Protein 4OXP (pdb70)

Solvent-accessible surface area: 11028 Å² total; per-residue (Å²): 222,116,36,75,11,6,0,16,18,0,48,1,36,103,32,53,63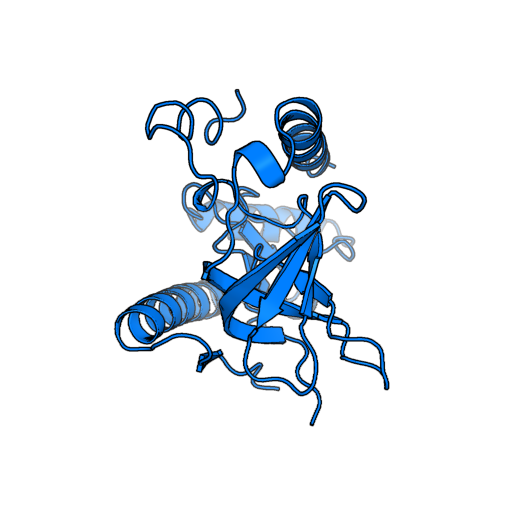,102,101,50,0,0,37,0,55,2,55,26,142,105,70,0,62,0,26,1,54,47,1,24,10,83,51,5,101,24,88,104,72,52,43,110,65,33,80,77,103,160,129,96,131,59,64,37,37,52,27,66,153,63,21,68,96,136,29,72,0,85,113,3,6,51,131,161,29,92,2,17,0,10,2,66,85,71,46,71,67,121,136,15,0,33,1,10,0,40,2,44,0,55,13,60,47,4,28,0,38,6,22,29,73,83,44,25,21,49,24,105,82,39,114,59,83,79,44,27,75,94,8,51,63,26,7,76,90,31,130,24,48,151,22,16,0,9,36,9,76,73,59,2,26,96,90,84,84,63,23,15,31,59,19,9,90,118,0,46,136,29,29,87,78,2,115,104,64,23,149,155,29,148,23,62,25,93,11,29,85,53,147,168

Secondary structure (DSSP, 8-state):
---TT-EEEEEEEEEETTTTEEEEESSSSS-EEEEGGGS-GGGS-S-HHHHSTTTS---TTHHHHHHHHHHHHH--HHHH--TT-EEEEEEEE--BTTBPPEEESS--EE-SSEEEETT-----EE-S---SHHHHHHHHHHHHHT---TT-EEEE-GGGTT--TTHHHHHHHHHHHHHHHHHHHHHT--SSEEEE----

B-factor: mean 55.29, std 25.42, range [23.54, 130.02]

Structure (mmCIF, N/CA/C/O backbone):
data_4OXP
#
_entry.id   4OXP
#
_cell.length_a   62.530
_cell.length_b   62.530
_cell.length_c   155.550
_cell.angle_alpha   90.00
_cell.angle_beta   90.00
_cell.angle_gamma   90.00
#
_symmetry.space_group_name_H-M   'P 43 21 2'
#
loop_
_entity.id
_entity.type
_entity.pdbx_description
1 polymer 'Ribonuclease E'
2 water water
#
loop_
_atom_site.group_PDB
_atom_site.id
_atom_site.type_symbol
_atom_site.label_atom_id
_atom_site.label_alt_id
_atom_site.label_comp_id
_atom_site.label_asym_id
_atom_site.label_entity_id
_atom_site.label_seq_id
_atom_site.pdbx_PDB_ins_code
_atom_site.Cartn_x
_atom_site.Cartn_y
_atom_site.Cartn_z
_atom_site.occupancy
_atom_site.B_iso_or_equiv
_atom_site.auth_seq_id
_atom_site.auth_comp_id
_atom_site.auth_asym_id
_atom_site.auth_atom_id
_atom_site.pdbx_PDB_model_num
ATOM 1 N N . LYS A 1 56 ? -14.523 12.428 -1.250 1.00 83.48 36 LYS A N 1
ATOM 2 C CA . LYS A 1 56 ? -14.018 11.683 -2.434 1.00 81.10 36 LYS A CA 1
ATOM 3 C C . LYS A 1 56 ? -13.294 12.618 -3.406 1.00 77.20 36 LYS A C 1
ATOM 4 O O . LYS A 1 56 ? -13.911 13.411 -4.136 1.00 70.30 36 LYS A O 1
ATOM 10 N N . GLN A 1 57 ? -11.971 12.530 -3.388 1.00 75.52 37 GLN A N 1
ATOM 11 C CA . GLN A 1 57 ? -11.166 13.194 -4.384 1.00 68.45 37 GLN A CA 1
ATOM 12 C C . GLN A 1 57 ? -11.171 12.319 -5.634 1.00 60.18 37 GLN A C 1
ATOM 13 O O . GLN A 1 57 ? -11.141 11.074 -5.542 1.00 56.25 37 GLN A O 1
ATOM 19 N N . LEU A 1 58 ? -11.248 12.975 -6.794 1.00 48.29 38 LEU A N 1
ATOM 20 C CA . LEU A 1 58 ? -11.442 12.301 -8.086 1.00 43.34 38 LEU A CA 1
ATOM 21 C C . LEU A 1 58 ? -10.245 12.483 -8.993 1.00 39.71 38 LEU A C 1
ATOM 22 O O . LEU A 1 58 ? -10.207 11.899 -10.096 1.00 36.55 38 LEU A O 1
ATOM 27 N N . ARG A 1 59 ? -9.262 13.270 -8.551 1.00 37.76 39 ARG A N 1
ATOM 28 C CA . ARG A 1 59 ? -8.115 13.578 -9.414 1.00 39.02 39 ARG A CA 1
ATOM 29 C C . ARG A 1 59 ? -7.424 12.346 -9.908 1.00 37.93 39 ARG A C 1
ATOM 30 O O . ARG A 1 59 ? -7.166 11.448 -9.143 1.00 42.03 39 ARG A O 1
ATOM 34 N N . GLY A 1 60 ? -7.125 12.253 -11.197 1.00 38.20 40 GLY A N 1
ATOM 35 C CA . GLY A 1 60 ? -6.479 11.045 -11.662 1.00 36.52 40 GLY A CA 1
ATOM 36 C C . GLY A 1 60 ? -7.442 9.976 -12.215 1.00 37.66 40 GLY A C 1
ATOM 37 O O . GLY A 1 60 ? -7.021 9.188 -13.093 1.00 34.76 40 GLY A O 1
ATOM 38 N N . ASN A 1 61 ? -8.712 9.969 -11.770 1.00 34.94 41 ASN A N 1
ATOM 39 C CA . ASN A 1 61 ? -9.696 9.057 -12.334 1.00 33.77 41 ASN A CA 1
ATOM 40 C C . ASN A 1 61 ? -9.889 9.267 -13.838 1.00 32.55 41 ASN A C 1
ATOM 41 O O . ASN A 1 61 ? -9.708 10.398 -14.364 1.00 31.38 41 ASN A O 1
ATOM 46 N N . ILE A 1 62 ? -10.241 8.177 -14.526 1.00 30.35 42 ILE A N 1
ATOM 47 C CA . ILE A 1 62 ? -10.527 8.227 -15.965 1.00 29.38 42 ILE A CA 1
ATOM 48 C C . ILE A 1 62 ? -11.931 7.761 -16.251 1.00 29.94 42 ILE A C 1
ATOM 49 O O . ILE A 1 62 ? -12.341 6.695 -15.780 1.00 31.10 42 ILE A O 1
ATOM 54 N N . TYR A 1 63 ? -12.667 8.556 -17.031 1.00 29.50 43 TYR A N 1
ATOM 55 C CA . TYR A 1 63 ? -14.034 8.258 -17.364 1.00 30.37 43 TYR A CA 1
ATOM 56 C C . TYR A 1 63 ? -14.171 8.209 -18.834 1.00 30.61 43 TYR A C 1
ATOM 57 O O . TYR A 1 63 ? -13.521 8.975 -19.543 1.00 29.34 43 TYR A O 1
ATOM 66 N N . LEU A 1 64 ? -15.125 7.397 -19.263 1.00 26.49 44 LEU A N 1
ATOM 67 C CA . LEU A 1 64 ? -15.566 7.444 -20.622 1.00 28.79 44 LEU A CA 1
ATOM 68 C C . LEU A 1 64 ? -16.709 8.467 -20.547 1.00 28.47 44 LEU A C 1
ATOM 69 O O . LEU A 1 64 ? -17.690 8.242 -19.832 1.00 26.89 44 LEU A O 1
ATOM 74 N N . ALA A 1 65 ? -16.635 9.530 -21.354 1.00 26.92 45 ALA A N 1
ATOM 75 C CA . ALA A 1 65 ? -17.539 10.693 -21.092 1.00 26.81 45 ALA A CA 1
ATOM 76 C C . ALA A 1 65 ? -18.100 11.229 -22.446 1.00 27.52 45 ALA A C 1
ATOM 77 O O . ALA A 1 65 ? -17.660 10.792 -23.511 1.00 29.18 45 ALA A O 1
ATOM 79 N N . LYS A 1 66 ? -19.069 12.155 -22.410 1.00 27.18 46 LYS A N 1
ATOM 80 C CA . LYS A 1 66 ? -19.737 12.591 -23.631 1.00 28.80 46 LYS A CA 1
ATOM 81 C C . LYS A 1 66 ? -19.731 14.173 -23.686 1.00 27.76 46 LYS A C 1
ATOM 82 O O . LYS A 1 66 ? -19.944 14.802 -22.683 1.00 24.42 46 LYS A O 1
ATOM 86 N N . VAL A 1 67 ? -19.535 14.760 -24.856 1.00 29.48 47 VAL A N 1
ATOM 87 C CA . VAL A 1 67 ? -19.545 16.221 -24.997 1.00 27.48 47 VAL A CA 1
ATOM 88 C C . VAL A 1 67 ? -20.969 16.650 -24.877 1.00 31.02 47 VAL A C 1
ATOM 89 O O . VAL A 1 67 ? -21.807 16.254 -25.642 1.00 30.52 47 VAL A O 1
ATOM 93 N N . THR A 1 68 ? -21.216 17.535 -23.925 1.00 33.00 48 THR A N 1
ATOM 94 C CA . THR A 1 68 ? -22.530 18.088 -23.639 1.00 35.53 48 THR A CA 1
ATOM 95 C C . THR A 1 68 ? -22.758 19.402 -24.473 1.00 35.42 48 THR A C 1
ATOM 96 O O . THR A 1 68 ? -23.828 19.649 -25.053 1.00 32.95 48 THR A O 1
ATOM 100 N N . ARG A 1 69 ? -21.734 20.233 -24.615 1.00 31.35 49 ARG A N 1
ATOM 101 C CA . ARG A 1 69 ? -21.864 21.332 -25.528 1.00 30.52 49 ARG A CA 1
ATOM 102 C C . ARG A 1 69 ? -20.468 21.843 -25.903 1.00 29.30 49 ARG A C 1
ATOM 103 O O . ARG A 1 69 ? -19.533 21.688 -25.148 1.00 27.61 49 ARG A O 1
ATOM 111 N N . VAL A 1 70 ? -20.320 22.470 -27.067 1.00 29.57 50 VAL A N 1
ATOM 112 C CA . VAL A 1 70 ? -19.000 22.920 -27.491 1.00 30.56 50 VAL A CA 1
ATOM 113 C C . VAL A 1 70 ? -19.132 24.457 -27.393 1.00 32.29 50 VAL A C 1
ATOM 114 O O . VA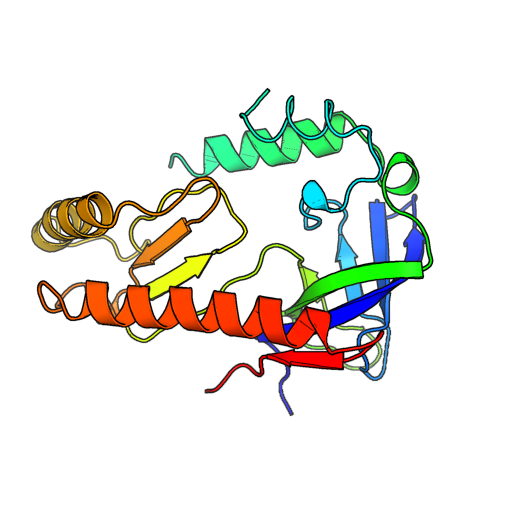L A 1 70 ? -20.132 24.998 -27.862 1.00 32.34 50 VAL A O 1
ATOM 118 N N . GLU A 1 71 ? -18.153 25.140 -26.794 1.00 31.90 51 GLU A N 1
ATOM 119 C CA . GLU A 1 71 ? -18.244 26.630 -26.601 1.00 34.95 51 GLU A CA 1
ATOM 120 C C . GLU A 1 71 ? -17.149 27.364 -27.407 1.00 32.37 51 GLU A C 1
ATOM 121 O O . GLU A 1 71 ? -16.007 27.432 -27.019 1.00 31.49 51 GLU A O 1
ATOM 127 N N . PRO A 1 72 ? -17.478 27.842 -28.584 1.00 33.79 52 PRO A N 1
ATOM 128 C CA . PRO A 1 72 ? -16.533 28.451 -29.488 1.00 34.81 52 PRO A CA 1
ATOM 129 C C . PRO A 1 72 ? -15.912 29.746 -28.920 1.00 34.62 52 PRO A C 1
ATOM 130 O O . PRO A 1 72 ? -14.755 30.032 -29.226 1.00 33.17 52 PRO A O 1
ATOM 134 N N . SER A 1 73 ? -16.596 30.420 -28.003 1.00 36.07 53 SER A N 1
ATOM 135 C CA . SER A 1 73 ? -15.964 31.617 -27.313 1.00 39.91 53 SER A CA 1
ATOM 136 C C . SER A 1 73 ? -14.809 31.232 -26.422 1.00 38.84 53 SER A C 1
ATOM 137 O O . SER A 1 73 ? -13.855 32.004 -26.285 1.00 40.30 53 SER A O 1
ATOM 140 N N . LEU A 1 74 ? -14.950 30.107 -25.725 1.00 34.54 54 LEU A N 1
ATOM 141 C CA . LEU A 1 74 ? -13.915 29.688 -24.835 1.00 34.93 54 LEU A CA 1
ATOM 142 C C . LEU A 1 74 ? -12.950 28.697 -25.504 1.00 33.15 54 LEU A C 1
ATOM 143 O O . LEU A 1 74 ? -12.023 28.318 -24.867 1.00 32.50 54 LEU A O 1
ATOM 148 N N . GLN A 1 75 ? -13.229 28.246 -26.724 1.00 31.91 55 GLN A N 1
ATOM 149 C CA . GLN A 1 75 ? -12.489 27.151 -27.376 1.00 33.26 55 GLN A CA 1
ATOM 150 C C . GLN A 1 75 ? -12.372 25.988 -26.381 1.00 30.91 55 GLN A C 1
ATOM 151 O O . GLN A 1 75 ? -11.277 25.498 -26.026 1.00 30.80 55 GLN A O 1
ATOM 157 N N . ALA A 1 76 ? -13.536 25.633 -25.844 1.00 30.12 56 ALA A N 1
ATOM 158 C CA . ALA A 1 76 ? -13.648 24.540 -24.858 1.00 28.00 56 ALA A CA 1
ATOM 159 C C . ALA A 1 76 ? -14.893 23.682 -25.048 1.00 27.39 56 ALA A C 1
ATOM 160 O O . ALA A 1 76 ? -15.870 24.110 -25.663 1.00 27.94 56 ALA A O 1
ATOM 162 N N . ALA A 1 77 ? -14.875 22.470 -24.488 1.00 27.86 57 ALA A N 1
ATOM 163 C CA . ALA A 1 77 ? -16.096 21.624 -24.509 1.00 26.30 57 ALA A CA 1
ATOM 164 C C . ALA A 1 77 ? -16.437 21.360 -23.041 1.00 26.14 57 ALA A C 1
ATOM 165 O O . ALA A 1 77 ? -15.535 21.270 -22.171 1.00 28.54 57 ALA A O 1
ATOM 167 N N . PHE A 1 78 ? -17.719 21.286 -22.731 1.00 24.97 58 PHE A N 1
ATOM 168 C CA . PHE A 1 78 ? -18.177 20.847 -21.397 1.00 25.38 58 PHE A CA 1
ATOM 169 C C . PHE A 1 78 ? -18.600 19.335 -21.498 1.00 25.86 58 PHE A C 1
ATOM 170 O O . PHE A 1 78 ? -19.063 18.895 -22.563 1.00 25.83 58 PHE A O 1
ATOM 178 N N . ILE A 1 79 ? -18.364 18.557 -20.450 1.00 25.73 59 ILE A N 1
ATOM 179 C CA . ILE A 1 79 ? -18.303 17.090 -20.542 1.00 25.15 59 ILE A CA 1
ATOM 180 C C . ILE A 1 79 ? -19.184 16.512 -19.432 1.00 27.73 59 ILE A C 1
ATOM 181 O O . ILE A 1 79 ? -19.025 16.864 -18.197 1.00 27.14 59 ILE A O 1
ATOM 186 N N . GLU A 1 80 ? -20.124 15.653 -19.846 1.00 29.89 60 GLU A N 1
ATOM 187 C CA . GLU A 1 80 ? -20.823 14.783 -18.888 1.00 29.80 60 GLU A CA 1
ATOM 188 C C . GLU A 1 80 ? -19.937 13.545 -18.609 1.00 29.56 60 GLU A C 1
ATOM 189 O O . GLU A 1 80 ? -19.703 12.715 -19.490 1.00 27.63 60 GLU A O 1
ATOM 195 N N . TYR A 1 81 ? -19.417 13.428 -17.388 1.00 30.22 61 TYR A N 1
ATOM 196 C CA . TYR A 1 81 ? -18.601 12.273 -17.039 1.00 30.53 61 TYR A CA 1
ATOM 197 C C . TYR A 1 81 ? -19.158 11.584 -15.817 1.00 31.33 61 TYR A C 1
ATOM 198 O O . TYR A 1 81 ? -18.501 10.726 -15.299 1.00 32.11 61 TYR A O 1
ATOM 207 N N . GLY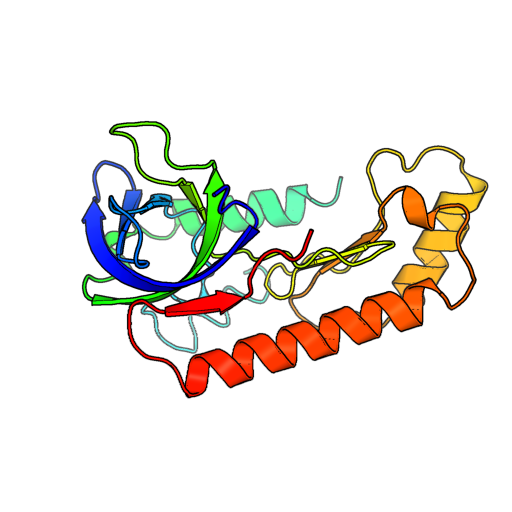 A 1 82 ? -20.343 11.948 -15.347 1.00 34.49 62 GLY A N 1
ATOM 208 C CA . GLY A 1 82 ? -20.890 11.271 -14.150 1.00 37.35 62 GLY A CA 1
ATOM 209 C C . GLY A 1 82 ? -20.722 12.088 -12.863 1.00 41.42 62 GLY A C 1
ATOM 210 O O . GLY A 1 82 ? -21.106 11.653 -11.819 1.00 41.51 62 GLY A O 1
ATOM 211 N N . GLY A 1 83 ? -20.166 13.296 -12.925 1.00 40.32 63 GLY A N 1
ATOM 212 C CA . GLY A 1 83 ? -20.001 14.066 -11.685 1.00 41.02 63 GLY A CA 1
ATOM 213 C C . GLY A 1 83 ? -21.163 14.993 -11.415 1.00 39.97 63 GLY A C 1
ATOM 214 O O . GLY A 1 83 ? -22.191 14.897 -12.075 1.00 42.99 63 GLY A O 1
ATOM 215 N N . ASN A 1 84 ? -21.064 15.858 -10.422 1.00 40.87 64 ASN A N 1
ATOM 216 C CA . ASN A 1 84 ? -22.225 16.710 -10.109 1.00 44.26 64 ASN A CA 1
ATOM 217 C C . ASN A 1 84 ? -22.426 17.793 -11.173 1.00 43.08 64 ASN A C 1
ATOM 218 O O . ASN A 1 84 ? -23.546 18.210 -11.397 1.00 42.24 64 ASN A O 1
ATOM 223 N N . ARG A 1 85 ? -21.330 18.262 -11.774 1.00 39.84 65 ARG A N 1
ATOM 224 C CA . ARG A 1 85 ? -21.412 19.302 -12.769 1.00 39.35 65 ARG A CA 1
ATOM 225 C C . ARG A 1 85 ? -20.603 18.848 -13.932 1.00 37.82 65 ARG A C 1
ATOM 226 O O . ARG A 1 85 ? -19.771 17.931 -13.810 1.00 36.01 65 ARG A O 1
ATOM 234 N N . HIS A 1 86 ? -20.812 19.475 -15.074 1.00 35.61 66 HIS A N 1
ATOM 235 C CA . HIS A 1 86 ? -20.036 19.133 -16.239 1.00 35.43 66 HIS A CA 1
ATOM 236 C C . HIS A 1 86 ? -18.565 19.485 -15.987 1.00 35.22 66 HIS A C 1
ATOM 237 O O . HIS A 1 86 ? -18.271 20.477 -15.300 1.00 33.40 66 HIS A O 1
ATOM 244 N N . GLY A 1 87 ? -17.662 18.667 -16.509 1.00 30.78 67 GLY A N 1
ATOM 245 C CA . GLY A 1 87 ? -16.268 18.982 -16.483 1.00 29.40 67 GLY A CA 1
ATOM 246 C C . GLY A 1 87 ? -15.897 19.929 -17.634 1.00 29.84 67 GLY A C 1
ATOM 247 O O . GLY A 1 87 ? -16.579 19.966 -18.630 1.00 26.84 67 GLY A O 1
ATOM 248 N N . PHE A 1 88 ? -14.765 20.623 -17.523 1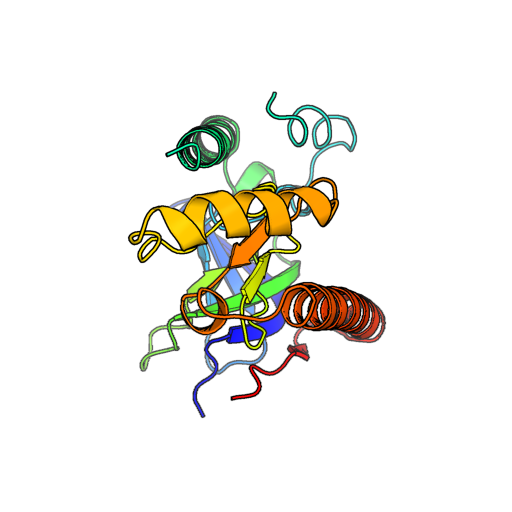.00 29.97 68 PHE A N 1
ATOM 249 C CA . PHE A 1 88 ? -14.342 21.633 -18.545 1.00 29.65 68 PHE A CA 1
ATOM 250 C C . PHE A 1 88 ? -13.183 21.017 -19.344 1.00 28.09 68 PHE A C 1
ATOM 251 O O . PHE A 1 88 ? -12.193 20.580 -18.767 1.00 26.65 68 PHE A O 1
ATOM 259 N N . LEU A 1 89 ? -13.264 21.074 -20.676 1.00 27.24 69 LEU A N 1
ATOM 260 C CA . LEU A 1 89 ? -12.186 20.487 -21.476 1.00 27.90 69 LEU A CA 1
ATOM 261 C C . LEU A 1 89 ? -11.748 21.501 -22.507 1.00 26.53 69 LEU A C 1
ATOM 262 O O . LEU A 1 89 ? -12.412 21.684 -23.504 1.00 26.15 69 LEU A O 1
ATOM 267 N N . ALA A 1 90 ? -10.604 22.137 -22.258 1.00 28.43 70 ALA A N 1
ATOM 268 C CA . ALA A 1 90 ? -10.051 23.156 -23.145 1.00 29.84 70 ALA A CA 1
ATOM 269 C C . ALA A 1 90 ? -9.653 22.418 -24.435 1.00 28.84 70 ALA A C 1
ATOM 270 O O . ALA A 1 90 ? -9.287 21.233 -24.393 1.00 25.96 70 ALA A O 1
ATOM 272 N N . PHE A 1 91 ? -9.781 23.109 -25.564 1.00 29.92 71 PHE A N 1
ATOM 273 C CA . PHE A 1 91 ? -9.500 22.549 -26.907 1.00 31.08 71 PHE A CA 1
ATOM 274 C C . PHE A 1 91 ? -8.062 22.038 -26.907 1.00 31.21 71 PHE A C 1
ATOM 275 O O . PHE A 1 91 ? -7.774 20.934 -27.408 1.00 30.30 71 PHE A O 1
ATOM 283 N N . ASN A 1 92 ? -7.149 22.769 -26.276 1.00 33.21 72 ASN A N 1
ATOM 284 C CA . ASN A 1 92 ? -5.777 22.296 -26.387 1.00 35.16 72 ASN A CA 1
ATOM 285 C C . ASN A 1 92 ? -5.468 21.054 -25.551 1.00 34.44 72 ASN A C 1
ATOM 286 O O . ASN A 1 92 ? -4.346 20.534 -25.655 1.00 33.27 72 ASN A O 1
ATOM 291 N N . GLU A 1 93 ? -6.429 20.582 -24.711 1.00 30.82 73 GLU A N 1
ATOM 292 C CA . GLU A 1 93 ? -6.275 19.316 -24.003 1.00 31.05 73 GLU A CA 1
ATOM 293 C C . GLU A 1 93 ? -6.921 18.131 -24.762 1.00 30.08 73 GLU A C 1
ATOM 294 O O . GLU A 1 93 ? -7.062 17.009 -24.217 1.00 26.75 73 GLU A O 1
ATOM 300 N N . ILE A 1 94 ? -7.344 18.378 -25.990 1.00 28.30 74 ILE A N 1
ATOM 301 C CA . ILE A 1 94 ? -8.039 17.345 -26.774 1.00 28.87 74 ILE A CA 1
ATOM 302 C C . ILE A 1 94 ? -7.163 16.637 -27.838 1.00 29.96 74 ILE A C 1
ATOM 303 O O . ILE A 1 94 ? -6.692 17.273 -28.794 1.00 31.96 74 ILE A O 1
ATOM 308 N N . HIS A 1 95 ? -6.959 15.328 -27.659 1.00 32.49 75 HIS A N 1
ATOM 309 C CA . HIS A 1 95 ? -5.980 14.594 -28.493 1.00 33.57 75 HIS A CA 1
ATOM 310 C C . HIS A 1 95 ? -6.542 14.602 -29.910 1.00 29.55 75 HIS A C 1
ATOM 311 O O . HIS A 1 95 ? -7.756 14.441 -30.107 1.00 31.14 75 HIS A O 1
ATOM 318 N N . PRO A 1 96 ? -5.696 14.797 -30.913 1.00 31.18 76 PRO A N 1
ATOM 319 C CA . PRO A 1 96 ? -6.225 14.791 -32.322 1.00 33.93 76 PRO A CA 1
ATOM 320 C C . PRO A 1 96 ? -6.986 13.545 -32.784 1.00 38.28 76 PRO A C 1
ATOM 321 O O . PRO A 1 96 ? -7.861 13.637 -33.685 1.00 41.09 76 PRO A O 1
ATOM 325 N N . ASP A 1 97 ? -6.748 12.384 -32.149 1.00 37.09 77 ASP A N 1
ATOM 326 C CA . ASP A 1 97 ? -7.552 11.240 -32.459 1.00 38.65 77 ASP A CA 1
ATOM 327 C C . ASP A 1 97 ? -9.013 11.518 -32.330 1.00 38.42 77 ASP A C 1
ATOM 328 O O . ASP A 1 97 ? -9.853 10.726 -32.783 1.00 37.02 77 ASP A O 1
ATOM 333 N N . TYR A 1 98 ? -9.352 12.588 -31.642 1.00 35.52 78 TYR A N 1
ATOM 334 C CA . TYR A 1 98 ? -10.770 12.845 -31.386 1.00 35.11 78 TYR A CA 1
ATOM 335 C C . TYR A 1 98 ? -11.316 13.854 -32.375 1.00 34.66 78 TYR A C 1
ATOM 336 O O . TYR A 1 98 ? -12.541 14.038 -32.428 1.00 35.07 78 TYR A O 1
ATOM 345 N N . TYR A 1 99 ? -10.430 14.474 -33.170 1.00 32.89 79 TYR A N 1
ATOM 346 C CA . TYR A 1 99 ? -10.865 15.431 -34.205 1.00 32.82 79 TYR A CA 1
ATOM 347 C C . TYR A 1 99 ? -11.732 14.784 -35.247 1.00 33.32 79 TYR A C 1
ATOM 348 O O . TYR A 1 99 ? -11.383 13.690 -35.766 1.00 33.95 79 TYR A O 1
ATOM 357 N N . GLN A 1 100 ? -12.792 15.461 -35.661 1.00 31.27 80 GLN A N 1
ATOM 358 C CA . GLN A 1 100 ? -13.607 14.883 -36.731 1.00 34.62 80 GLN A CA 1
ATOM 359 C C . GLN A 1 100 ? -13.093 15.328 -38.057 1.00 32.30 80 GLN A C 1
ATOM 360 O O . GLN A 1 100 ? -13.553 16.305 -38.611 1.00 28.89 80 GLN A O 1
ATOM 366 N N . ILE A 1 101 ? -12.092 14.611 -38.561 1.00 31.53 81 ILE A N 1
ATOM 367 C CA . ILE A 1 101 ? -11.336 15.045 -39.763 1.00 31.89 81 ILE A CA 1
ATOM 368 C C . ILE A 1 101 ? -10.960 13.825 -40.610 1.00 32.40 81 ILE A C 1
ATOM 369 O O . ILE A 1 101 ? -10.967 12.726 -40.106 1.00 33.22 81 ILE A O 1
ATOM 374 N N . PRO A 1 102 ? -10.734 14.001 -41.900 1.00 34.11 82 PRO A N 1
ATOM 375 C CA . PRO A 1 102 ? -10.460 12.776 -42.609 1.00 39.48 82 PRO A CA 1
ATOM 376 C C . PRO A 1 102 ? -9.185 12.005 -42.097 1.00 46.18 82 PRO A C 1
ATOM 377 O O . PRO A 1 102 ? -8.298 12.628 -41.513 1.00 45.77 82 PRO A O 1
ATOM 381 N N . VAL A 1 103 ? -9.154 10.676 -42.234 1.00 53.26 83 VAL A N 1
ATOM 382 C CA . VAL A 1 103 ? -8.034 9.812 -41.714 1.00 57.10 83 VAL A CA 1
ATOM 383 C C . VAL A 1 103 ? -6.675 10.284 -42.243 1.00 58.15 83 VAL A C 1
ATOM 384 O O . VAL A 1 103 ? -5.694 10.206 -41.512 1.00 54.01 83 VAL A O 1
ATOM 388 N N . ALA A 1 104 ? -6.648 10.781 -43.490 1.00 57.80 84 ALA A N 1
ATOM 389 C CA . ALA A 1 104 ? -5.455 11.406 -44.086 1.00 62.95 84 ALA A CA 1
ATOM 390 C C . ALA A 1 104 ? -5.240 12.881 -43.772 1.00 69.59 84 ALA A C 1
ATOM 391 O O . ALA A 1 104 ? -4.548 13.620 -44.537 1.00 71.79 84 ALA A O 1
ATOM 393 N N . ASP A 1 105 ? -5.883 13.356 -42.709 1.00 63.43 85 ASP A N 1
ATOM 394 C CA . ASP A 1 105 ? -5.520 14.642 -42.162 1.00 52.07 85 ASP A CA 1
ATOM 395 C C . ASP A 1 105 ? -4.970 14.232 -40.843 1.00 52.01 85 ASP A C 1
ATOM 396 O O . ASP A 1 105 ? -3.929 14.687 -40.473 1.00 54.43 85 ASP A O 1
ATOM 401 N N . ARG A 1 106 ? -5.606 13.282 -40.170 1.00 48.77 86 ARG A N 1
ATOM 402 C CA . ARG A 1 106 ? -5.157 12.993 -38.857 1.00 55.44 86 ARG A CA 1
ATOM 403 C C . ARG A 1 106 ? -3.783 12.389 -38.838 1.00 61.93 86 ARG A C 1
ATOM 404 O O . ARG A 1 106 ? -3.078 12.520 -37.828 1.00 60.95 86 ARG A O 1
ATOM 412 N N . GLU A 1 107 ? -3.400 11.757 -39.953 1.00 69.96 87 GLU A N 1
ATOM 413 C CA . GLU A 1 107 ? -2.030 11.257 -40.142 1.00 69.80 87 GLU A CA 1
ATOM 414 C C . GLU A 1 107 ? -1.059 12.380 -40.507 1.00 69.48 87 GLU A C 1
ATOM 415 O O . GLU A 1 107 ? 0.061 12.366 -40.004 1.00 76.07 87 GLU A O 1
ATOM 421 N N . ALA A 1 108 ? -1.476 13.365 -41.305 1.00 67.50 88 ALA A N 1
ATOM 422 C CA . ALA A 1 108 ? -0.546 14.453 -41.738 1.00 71.73 88 ALA A CA 1
ATOM 423 C C . ALA A 1 108 ? -0.253 15.510 -40.631 1.00 78.08 88 ALA A C 1
ATOM 424 O O . ALA A 1 108 ? -0.048 16.712 -40.910 1.00 76.67 88 ALA A O 1
ATOM 426 N N . LEU A 1 109 ? -0.169 15.024 -39.396 1.00 76.58 89 LEU A N 1
ATOM 427 C CA . LEU A 1 109 ? -0.510 15.779 -38.189 1.00 78.12 89 LEU A CA 1
ATOM 428 C C . LEU A 1 109 ? -0.051 14.965 -36.954 1.00 82.55 89 LEU A C 1
ATOM 429 O O . LEU A 1 109 ? 0.361 15.548 -35.961 1.00 88.35 89 LEU A O 1
ATOM 434 N N . MET A 1 110 ? -0.129 13.635 -37.002 1.00 81.47 90 MET A N 1
ATOM 435 C CA . MET A 1 110 ? 0.458 12.819 -35.940 1.00 83.19 90 MET A CA 1
ATOM 436 C C . MET A 1 110 ? 1.968 12.843 -36.071 1.00 89.84 90 MET A C 1
ATOM 437 O O . MET A 1 110 ? 2.668 13.113 -35.095 1.00 92.12 90 MET A O 1
ATOM 442 N N . ARG A 1 111 ? 2.452 12.559 -37.282 1.00 94.64 91 ARG A N 1
ATOM 443 C CA . ARG A 1 111 ? 3.847 12.786 -37.661 1.00 99.88 91 ARG A CA 1
ATOM 444 C C . ARG A 1 111 ? 4.069 14.297 -37.855 1.00 100.47 91 ARG A C 1
ATOM 445 O O . ARG A 1 111 ? 3.739 14.848 -38.910 1.00 100.18 91 ARG A O 1
ATOM 447 N N . ASP A 1 112 ? 4.634 14.935 -36.819 1.00 106.88 92 ASP A N 1
ATOM 448 C CA . ASP A 1 112 ? 4.716 16.413 -36.625 1.00 111.44 92 ASP A CA 1
ATOM 449 C C . ASP A 1 1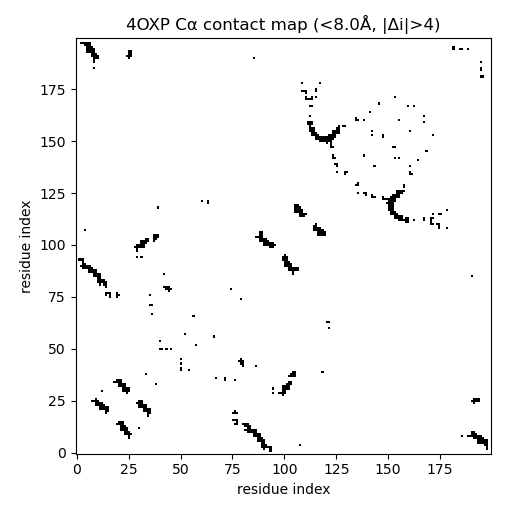12 ? 4.731 17.349 -37.854 1.00 111.17 92 ASP A C 1
ATOM 450 O O . ASP A 1 112 ? 5.639 18.181 -38.002 1.00 106.35 92 ASP A O 1
ATOM 455 N N . ASP A 1 113 ? 3.687 17.230 -38.682 1.00 112.36 93 ASP A N 1
ATOM 456 C CA . ASP A 1 113 ? 3.470 18.021 -39.913 1.00 107.06 93 ASP A CA 1
ATOM 457 C C . ASP A 1 113 ? 3.666 17.184 -41.190 1.00 105.59 93 ASP A C 1
ATOM 458 O O . ASP A 1 113 ? 4.777 16.770 -41.522 1.00 99.37 93 ASP A O 1
ATOM 463 N N . ASP A 1 149 ? 15.316 21.412 -23.325 1.00 111.63 129 ASP A N 1
ATOM 464 C CA . ASP A 1 149 ? 13.937 20.978 -23.141 1.00 108.71 129 ASP A CA 1
ATOM 465 C C . ASP A 1 149 ? 13.193 20.689 -24.466 1.00 112.04 129 ASP A C 1
ATOM 466 O O . ASP A 1 149 ? 12.469 21.545 -24.989 1.00 114.74 129 ASP A O 1
ATOM 468 N N . VAL A 1 150 ? 13.366 19.469 -24.985 1.00 117.35 130 VAL A N 1
ATOM 469 C CA . VAL A 1 150 ? 12.600 18.954 -26.143 1.00 112.02 130 VAL A CA 1
ATOM 470 C C . VAL A 1 150 ? 11.084 18.742 -25.875 1.00 112.95 130 VAL A C 1
ATOM 471 O O . VAL A 1 150 ? 10.377 18.130 -26.692 1.00 110.77 130 VAL A O 1
ATOM 473 N N . GLU A 1 151 ? 10.596 19.234 -24.733 1.00 108.08 131 GLU A N 1
ATOM 474 C CA . GLU A 1 151 ? 9.164 19.443 -24.496 1.00 95.18 131 GLU A CA 1
ATOM 475 C C . GLU A 1 151 ? 8.621 20.563 -25.413 1.00 104.02 131 GLU A C 1
ATOM 476 O O . GLU A 1 151 ? 7.426 20.578 -25.742 1.00 102.87 131 GLU A O 1
ATOM 482 N N . GLU A 1 152 ? 9.506 21.492 -25.812 1.00 103.84 132 GLU A N 1
ATOM 483 C CA . GLU A 1 152 ? 9.188 22.555 -26.777 1.00 96.44 132 GLU A CA 1
ATOM 484 C C . GLU A 1 152 ? 8.682 22.013 -28.131 1.00 92.98 132 GLU A C 1
ATOM 485 O O . GLU A 1 152 ? 7.733 22.561 -28.691 1.00 93.91 132 GLU A O 1
ATOM 487 N N . GLU A 1 153 ? 9.302 20.951 -28.655 1.00 90.24 133 GLU A N 1
ATOM 488 C CA . GLU A 1 153 ? 8.807 20.292 -29.872 1.00 89.81 133 GLU A CA 1
ATOM 489 C C . GLU A 1 153 ? 7.324 19.874 -29.739 1.00 94.90 133 GLU A C 1
ATOM 490 O O . GLU A 1 153 ? 6.573 19.888 -30.735 1.00 96.03 133 GLU A O 1
ATOM 492 N N . LEU A 1 154 ? 6.913 19.515 -28.513 1.00 87.92 134 LEU A N 1
ATOM 493 C CA . LEU A 1 154 ? 5.516 19.149 -28.215 1.00 82.62 134 LEU A CA 1
ATOM 494 C C . LEU A 1 154 ? 4.684 20.407 -28.022 1.00 78.05 134 LEU A C 1
ATOM 495 O O . LEU A 1 154 ? 3.507 20.462 -28.447 1.00 64.63 134 LEU A O 1
ATOM 497 N N . ALA A 1 155 ? 5.312 21.416 -27.400 1.00 73.20 135 ALA A N 1
ATOM 498 C CA . ALA A 1 155 ? 4.683 22.734 -27.217 1.00 70.33 135 ALA A CA 1
ATOM 499 C C . ALA A 1 155 ? 4.354 23.309 -28.571 1.00 69.18 135 ALA A C 1
ATOM 500 O O . ALA A 1 155 ? 3.196 23.628 -28.806 1.00 65.65 135 ALA A O 1
ATOM 502 N N . ARG A 1 156 ? 5.356 23.416 -29.458 1.00 71.91 136 ARG A N 1
ATOM 503 C CA . ARG A 1 156 ? 5.147 23.934 -30.827 1.00 75.60 136 ARG A CA 1
ATOM 504 C C . ARG A 1 156 ? 4.031 23.140 -31.496 1.00 74.43 136 ARG A C 1
ATOM 505 O O . ARG A 1 156 ? 3.107 23.730 -32.064 1.00 78.05 136 ARG A O 1
ATOM 507 N N . ARG A 1 157 ? 4.117 21.811 -31.389 1.00 72.18 137 ARG A N 1
ATOM 508 C CA . ARG A 1 157 ? 3.092 20.888 -31.872 1.00 70.20 137 ARG A CA 1
ATOM 509 C C . ARG A 1 157 ? 1.648 21.293 -31.499 1.00 63.91 137 ARG A C 1
ATOM 510 O O . ARG A 1 157 ? 0.843 21.518 -32.391 1.00 62.08 137 ARG A O 1
ATOM 512 N N . LYS A 1 158 ? 1.325 21.397 -30.210 1.00 60.71 138 LYS A N 1
ATOM 513 C CA . LYS A 1 158 ? -0.025 21.848 -29.824 1.00 60.99 138 LYS A CA 1
ATOM 514 C C . LYS A 1 158 ? -0.399 23.218 -30.408 1.00 63.41 138 LYS A C 1
ATOM 515 O O . LYS A 1 158 ? -1.535 23.433 -30.851 1.00 61.10 138 LYS A O 1
ATOM 521 N N . ARG A 1 159 ? 0.558 24.148 -30.393 1.00 64.51 139 ARG A N 1
ATOM 522 C CA . ARG A 1 159 ? 0.364 25.501 -30.945 1.00 65.82 139 ARG A CA 1
ATOM 523 C C . ARG A 1 159 ? 0.025 25.468 -32.443 1.00 64.15 139 ARG A C 1
ATOM 524 O O . ARG A 1 159 ? -0.864 26.208 -32.889 1.00 64.44 139 ARG A O 1
ATOM 532 N N . ARG A 1 160 ? 0.694 24.585 -33.200 1.00 64.81 140 ARG A N 1
ATOM 533 C CA . ARG A 1 160 ? 0.287 24.278 -34.594 1.00 67.63 140 ARG A CA 1
ATOM 534 C C . ARG A 1 160 ? -1.250 23.985 -34.754 1.00 65.44 140 ARG A C 1
ATOM 535 O O . ARG A 1 160 ? -1.933 24.663 -35.549 1.00 68.39 140 ARG A O 1
ATOM 537 N N . LEU A 1 161 ? -1.776 23.014 -33.980 1.00 61.36 141 LEU A N 1
ATOM 538 C CA . LEU A 1 161 ? -3.215 22.636 -33.986 1.00 54.03 141 LEU A CA 1
ATOM 539 C C . LEU A 1 161 ? -4.142 23.791 -33.617 1.00 54.08 141 LEU A C 1
ATOM 540 O O . LEU A 1 161 ? -5.200 23.984 -34.232 1.00 52.12 141 LEU A O 1
ATOM 545 N N . MET A 1 162 ? -3.760 24.562 -32.610 1.00 52.51 142 MET A N 1
ATOM 546 C CA . MET A 1 162 ? -4.634 25.628 -32.140 1.00 55.94 142 MET A CA 1
ATOM 547 C C . MET A 1 162 ? -4.734 26.765 -33.188 1.00 58.68 142 MET A C 1
ATOM 548 O O . MET A 1 162 ? -5.811 27.368 -33.393 1.00 56.55 142 MET A O 1
ATOM 553 N N . ARG A 1 163 ? -3.626 27.017 -33.879 1.00 57.72 143 ARG A N 1
ATOM 554 C CA . ARG A 1 163 ? -3.633 27.925 -35.039 1.00 61.79 143 ARG A CA 1
ATOM 555 C C . ARG A 1 163 ? -4.467 27.362 -36.211 1.00 60.35 143 ARG A C 1
ATOM 556 O O . ARG A 1 163 ? -5.260 28.087 -36.819 1.00 62.58 143 ARG A O 1
ATOM 558 N N . LYS A 1 164 ? -4.309 26.072 -36.497 1.00 55.91 144 LYS A N 1
ATOM 559 C CA . LYS A 1 164 ? -4.940 25.434 -37.637 1.00 52.06 144 LYS A CA 1
ATOM 560 C C . LYS A 1 164 ? -6.473 25.185 -37.569 1.00 49.24 144 LYS A C 1
ATOM 561 O O . LYS A 1 164 ? -7.113 25.262 -38.588 1.00 52.06 144 LYS A O 1
ATOM 567 N N . TYR A 1 165 ? -7.044 24.823 -36.412 1.00 43.96 145 TYR A N 1
ATOM 568 C CA . TYR A 1 165 ? -8.489 24.543 -36.276 1.00 40.93 145 TYR A CA 1
ATOM 569 C C . TYR A 1 165 ? -9.117 25.341 -35.157 1.00 40.03 145 TYR A C 1
ATOM 570 O O . TYR A 1 165 ? -8.440 25.799 -34.255 1.00 40.24 145 TYR A O 1
ATOM 579 N N . LYS A 1 166 ? -10.436 25.416 -35.214 1.00 39.07 146 LYS A N 1
ATOM 580 C CA . LYS A 1 166 ? -11.227 25.923 -34.143 1.00 39.53 146 LYS A CA 1
ATOM 581 C C . LYS A 1 166 ? -12.053 24.731 -33.633 1.00 38.13 146 LYS A C 1
ATOM 582 O O . LYS A 1 166 ? -12.441 23.861 -34.405 1.00 36.43 146 LYS A O 1
ATOM 586 N N . ILE A 1 167 ? -12.263 24.672 -32.319 1.00 35.24 147 ILE A N 1
ATOM 587 C CA . ILE A 1 167 ? -12.890 23.494 -31.712 1.00 31.82 147 ILE A CA 1
ATOM 588 C C . ILE A 1 167 ? -14.195 23.070 -32.414 1.00 32.38 147 ILE A C 1
ATOM 589 O O . ILE A 1 167 ? -14.435 21.871 -32.645 1.00 32.52 147 ILE A O 1
ATOM 594 N N . GLN A 1 168 ? -14.996 24.053 -32.806 1.00 32.25 148 GLN A N 1
ATOM 595 C CA . GLN A 1 168 ? -16.334 23.808 -33.335 1.00 33.88 148 GLN A CA 1
ATOM 596 C C . GLN A 1 168 ? -16.191 23.234 -34.742 1.00 34.55 148 GLN A C 1
ATOM 597 O O . GLN A 1 168 ? -17.134 22.715 -35.244 1.00 34.59 148 GLN A O 1
ATOM 603 N N . GLU A 1 169 ? -15.004 23.328 -35.357 1.00 37.16 149 GLU A N 1
ATOM 604 C CA . GLU A 1 169 ? -14.776 22.747 -36.680 1.00 38.63 149 GLU A CA 1
ATOM 605 C C . GLU A 1 169 ? -14.546 21.202 -36.557 1.00 37.92 149 GLU A C 1
ATOM 606 O O . GLU A 1 169 ? -14.856 20.510 -37.452 1.00 36.90 149 GLU A O 1
ATOM 612 N N . VAL A 1 170 ? -14.179 20.699 -35.402 1.00 34.59 150 VAL A N 1
ATOM 613 C CA . VAL A 1 170 ? -13.562 19.388 -35.292 1.00 34.84 150 VAL A CA 1
ATOM 614 C C . VAL A 1 170 ? -14.156 18.548 -34.116 1.00 34.42 150 VAL A C 1
ATOM 615 O O . VAL A 1 170 ? -13.934 17.327 -34.009 1.00 32.91 150 VAL A O 1
ATOM 619 N N . ILE A 1 171 ? -14.925 19.167 -33.230 1.00 32.30 151 ILE A N 1
ATOM 620 C CA . ILE A 1 171 ? -15.513 18.444 -32.102 1.00 31.00 151 ILE A CA 1
ATOM 621 C C . ILE A 1 171 ? -16.997 18.679 -32.084 1.00 35.82 151 ILE A C 1
ATOM 622 O O . ILE A 1 171 ? -17.420 19.832 -32.240 1.00 35.41 151 ILE A O 1
ATOM 627 N N . ARG A 1 172 ? -17.812 17.661 -31.808 1.00 36.65 152 ARG A N 1
ATOM 628 C CA . ARG A 1 172 ? -19.264 17.962 -31.787 1.00 34.77 152 ARG A CA 1
ATOM 629 C C . ARG A 1 172 ? -19.961 17.455 -30.531 1.00 33.97 152 ARG A C 1
ATOM 630 O O . ARG A 1 172 ? -19.526 16.495 -29.872 1.00 31.69 152 ARG A O 1
ATOM 632 N N . ARG A 1 173 ? -21.095 18.058 -30.223 1.00 31.92 153 ARG A N 1
ATOM 633 C CA . ARG A 1 173 ? -21.923 17.617 -29.144 1.00 33.66 153 ARG A CA 1
ATOM 634 C C . ARG A 1 173 ? -22.170 16.072 -29.274 1.00 33.28 153 ARG A C 1
ATOM 635 O O . ARG A 1 173 ? -22.336 15.556 -30.365 1.00 30.50 153 ARG A O 1
ATOM 643 N N . ARG A 1 174 ? -22.264 15.402 -28.147 1.00 33.21 154 ARG A N 1
ATOM 644 C CA . ARG A 1 174 ? -22.525 13.981 -28.042 1.00 37.38 154 ARG A CA 1
ATOM 645 C C . ARG A 1 174 ? -21.335 13.128 -28.338 1.00 35.93 154 ARG A C 1
ATOM 646 O O . ARG A 1 174 ? -21.378 11.957 -28.051 1.00 30.92 154 ARG A O 1
ATOM 654 N N . GLN A 1 175 ? -20.251 13.710 -28.817 1.00 34.69 155 GLN A N 1
ATOM 655 C CA . GLN A 1 175 ? -19.075 12.885 -29.109 1.00 34.12 155 GLN A CA 1
ATOM 656 C C . GLN A 1 175 ? -18.573 12.260 -27.799 1.00 30.90 155 GLN A C 1
ATOM 657 O O . GLN A 1 175 ? -18.582 12.925 -26.780 1.00 28.45 155 GLN A O 1
ATOM 663 N N . ILE A 1 176 ? -18.044 11.031 -27.850 1.00 28.99 156 ILE A N 1
ATOM 664 C CA . ILE A 1 176 ? -17.511 10.336 -26.670 1.00 29.14 156 ILE A CA 1
ATOM 665 C C . ILE A 1 176 ? -15.963 10.363 -26.649 1.00 29.25 156 ILE A C 1
ATOM 666 O O . ILE A 1 176 ? -15.293 10.259 -27.676 1.00 27.25 156 ILE A O 1
ATOM 671 N N . MET A 1 177 ? -15.396 10.525 -25.464 1.00 27.97 157 MET A N 1
ATOM 672 C CA . MET A 1 177 ? -13.940 10.542 -25.321 1.00 29.60 157 MET A CA 1
ATOM 673 C C . MET A 1 177 ? -13.576 9.993 -23.935 1.00 26.71 157 MET A C 1
ATOM 674 O O . MET A 1 177 ? -14.413 10.103 -22.989 1.00 25.71 157 MET A O 1
ATOM 679 N N . LEU A 1 178 ? -12.334 9.517 -23.774 1.00 25.66 158 LEU A N 1
ATOM 680 C CA . LEU A 1 178 ? -11.783 9.235 -22.475 1.00 25.81 158 LEU A CA 1
ATOM 681 C C . LEU A 1 178 ? -11.124 10.536 -21.912 1.00 28.17 158 LEU A C 1
ATOM 682 O O . LEU A 1 178 ? -10.282 11.165 -22.569 1.00 28.51 158 LEU A O 1
ATOM 687 N N . VAL A 1 179 ? -11.394 10.801 -20.644 1.00 26.62 159 VAL A N 1
ATOM 688 C CA . VAL A 1 179 ? -11.055 12.071 -20.019 1.00 30.91 159 VAL A CA 1
ATOM 689 C C . VAL A 1 179 ? -10.531 11.757 -18.621 1.00 28.63 159 VAL A C 1
ATOM 690 O O . VAL A 1 179 ? -11.032 10.857 -17.923 1.00 29.58 159 VAL A O 1
ATOM 694 N N . GLN A 1 180 ? -9.525 12.500 -18.198 1.00 29.63 160 GLN A N 1
ATOM 695 C CA . GLN A 1 180 ? -8.987 12.307 -16.902 1.00 29.03 160 GLN A CA 1
ATOM 696 C C . GLN A 1 180 ? -9.208 13.558 -16.048 1.00 31.34 160 GLN A C 1
ATOM 697 O O . GLN A 1 180 ? -8.967 14.670 -16.512 1.00 31.24 160 GLN A O 1
ATOM 703 N N . VAL A 1 181 ? -9.555 13.388 -14.774 1.00 32.47 161 VAL A N 1
ATOM 704 C CA . VAL A 1 181 ? -9.662 14.572 -13.885 1.00 32.80 161 VAL A CA 1
ATOM 705 C C . VAL A 1 181 ? -8.311 15.192 -13.514 1.00 36.49 161 VAL A C 1
ATOM 706 O O . VAL A 1 181 ? -7.455 14.522 -12.969 1.00 37.32 161 VAL A O 1
ATOM 710 N N . VAL A 1 182 ? -8.125 16.470 -13.825 1.00 36.88 162 VAL A N 1
ATOM 711 C CA . VAL A 1 182 ? -6.865 17.160 -13.552 1.00 37.84 162 VAL A CA 1
ATOM 712 C C . VAL A 1 182 ? -7.028 18.018 -12.335 1.00 40.08 162 VAL A C 1
ATOM 713 O O . VAL A 1 182 ? -6.139 18.083 -11.534 1.00 43.93 162 VAL A O 1
ATOM 717 N N . LYS A 1 183 ? -8.139 18.741 -12.224 1.00 39.94 163 LYS A N 1
ATOM 718 C CA . LYS A 1 183 ? -8.423 19.551 -11.073 1.00 40.97 163 LYS A CA 1
ATOM 719 C C . LYS A 1 183 ? -9.804 19.176 -10.554 1.00 40.66 163 LYS A C 1
ATOM 720 O O . LYS A 1 183 ? -10.725 19.004 -11.317 1.00 39.04 163 LYS A O 1
ATOM 724 N N . GLU A 1 184 ? -9.929 19.081 -9.243 1.00 42.05 164 GLU A N 1
ATOM 725 C CA . GLU A 1 184 ? -11.152 18.706 -8.561 1.00 43.83 164 GLU A CA 1
ATOM 726 C C . GLU A 1 184 ? -12.219 19.758 -8.846 1.00 43.81 164 GLU A C 1
ATOM 727 O O . GLU A 1 184 ? -11.900 20.912 -8.993 1.00 43.39 164 GLU A O 1
ATOM 733 N N . GLU A 1 185 ? -13.473 19.353 -8.826 1.00 43.56 165 GLU A N 1
ATOM 734 C CA . GLU A 1 185 ? -14.617 20.211 -8.849 1.00 47.35 165 GLU A CA 1
ATOM 735 C C . GLU A 1 185 ? -14.557 20.915 -7.508 1.00 55.46 165 GLU A C 1
ATOM 736 O O . GLU A 1 185 ? -14.326 20.264 -6.510 1.00 60.19 165 GLU A O 1
ATOM 742 N N . ARG A 1 186 ? -14.697 22.246 -7.481 1.00 56.38 166 ARG A N 1
ATOM 743 C CA . ARG A 1 186 ? -14.651 23.019 -6.235 1.00 59.24 166 ARG A CA 1
ATOM 744 C C . ARG A 1 186 ? -15.941 23.841 -6.214 1.00 63.10 166 ARG A C 1
ATOM 745 O O . ARG A 1 186 ? -16.067 24.857 -6.910 1.00 57.15 166 ARG A O 1
ATOM 747 N N . GLY A 1 187 ? -16.920 23.335 -5.469 1.00 68.37 167 GLY A N 1
ATOM 748 C CA . GLY A 1 187 ? -18.224 23.967 -5.325 1.00 64.66 167 GLY A CA 1
ATOM 749 C C . GLY A 1 187 ? -19.051 23.923 -6.590 1.00 63.78 167 GLY A C 1
ATOM 750 O O . GLY A 1 187 ? -19.357 22.846 -7.153 1.00 66.62 167 GLY A O 1
ATOM 751 N N . ASN A 1 188 ? -19.389 25.120 -7.048 1.00 63.30 168 ASN A N 1
ATOM 752 C CA . ASN A 1 188 ? -20.150 25.316 -8.242 1.00 58.20 168 ASN A CA 1
ATOM 753 C C . ASN A 1 188 ? -19.292 25.174 -9.452 1.00 52.33 168 ASN A C 1
ATOM 754 O O . ASN A 1 188 ? -19.806 25.025 -10.561 1.00 54.44 168 ASN A O 1
ATOM 759 N N . LYS A 1 189 ? -17.976 25.135 -9.268 1.00 46.97 169 LYS A N 1
ATOM 760 C CA . LYS A 1 189 ? -17.084 25.003 -10.431 1.00 45.07 169 LYS A CA 1
ATOM 761 C C . LYS A 1 189 ? -16.747 23.532 -10.801 1.00 40.99 169 LYS A C 1
ATOM 762 O O . LYS A 1 189 ? -16.197 22.847 -10.006 1.00 40.80 169 LYS A O 1
ATOM 768 N N . GLY A 1 190 ? -17.011 23.090 -12.035 1.00 39.71 170 GLY A N 1
ATOM 769 C CA . GLY A 1 190 ? -16.831 21.687 -12.428 1.00 37.23 170 GLY A CA 1
ATOM 770 C C . GLY A 1 190 ? -15.328 21.378 -12.602 1.00 38.02 170 GLY A C 1
ATOM 771 O O . GLY A 1 190 ? -14.443 22.279 -12.567 1.00 34.36 170 GLY A O 1
ATOM 772 N N . ALA A 1 191 ? -15.058 20.084 -12.649 1.00 34.38 171 ALA A N 1
ATOM 773 C CA . ALA A 1 191 ? -13.741 19.548 -12.720 1.00 33.59 171 ALA A CA 1
ATOM 774 C C . ALA A 1 191 ? -13.024 20.000 -13.989 1.00 31.83 171 ALA A C 1
ATOM 775 O O . ALA A 1 191 ? -13.649 20.116 -15.050 1.00 33.02 171 ALA A O 1
ATOM 777 N N . VAL A 1 192 ? -11.713 20.196 -13.911 1.00 32.46 172 VAL A N 1
ATOM 778 C CA . VAL A 1 192 ? -10.928 20.446 -15.120 1.00 31.48 172 VAL A CA 1
ATOM 779 C C . VAL A 1 192 ? -10.385 19.093 -15.591 1.00 30.82 172 VAL A C 1
ATOM 780 O O . VAL A 1 192 ? -9.799 18.301 -14.800 1.00 31.29 172 VAL A O 1
ATOM 784 N N . LEU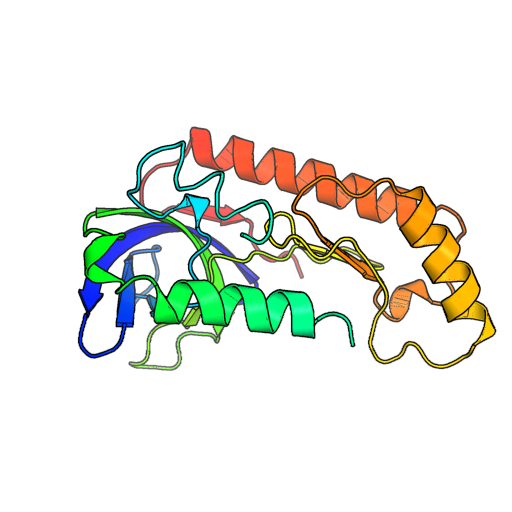 A 1 193 ? -10.467 18.873 -16.895 1.00 30.76 173 LEU A N 1
ATOM 785 C CA . LEU A 1 193 ? -10.239 17.563 -17.545 1.00 27.88 173 LEU A CA 1
ATOM 786 C C . LEU A 1 193 ? -9.189 17.693 -18.612 1.00 28.69 173 LEU A C 1
ATOM 787 O O . LEU A 1 193 ? -8.937 18.805 -19.189 1.00 23.54 173 LEU A O 1
ATOM 792 N N . THR A 1 194 ? -8.675 16.524 -18.996 1.00 26.78 174 THR A N 1
ATOM 793 C CA . THR A 1 194 ? -7.798 16.467 -20.128 1.00 27.57 174 THR A CA 1
ATOM 794 C C . THR A 1 194 ? -8.082 15.135 -20.816 1.00 28.81 174 THR A C 1
ATOM 795 O O . THR A 1 194 ? -8.565 14.227 -20.172 1.00 28.53 174 THR A O 1
ATOM 799 N N . THR A 1 195 ? -7.783 15.030 -22.118 1.00 28.53 175 THR A N 1
ATOM 800 C CA . THR A 1 195 ? -7.672 13.763 -22.795 1.00 28.39 175 THR A CA 1
ATOM 801 C C . THR A 1 195 ? -6.243 13.189 -22.868 1.00 30.80 175 THR A C 1
ATOM 802 O O . THR A 1 195 ? -6.096 12.056 -23.270 1.00 28.46 175 THR A O 1
ATOM 806 N N . TYR A 1 196 ? -5.211 13.964 -22.495 1.00 30.47 176 TYR A N 1
ATOM 807 C CA . TYR A 1 196 ? -3.824 13.477 -22.448 1.00 30.89 176 TYR A CA 1
ATOM 808 C C . TYR A 1 196 ? -3.640 12.773 -21.105 1.00 33.51 176 TYR A C 1
ATOM 809 O O . TYR A 1 196 ? -3.337 13.399 -20.085 1.00 32.36 176 TYR A O 1
ATOM 818 N N . LEU A 1 197 ? -3.881 11.460 -21.115 1.00 30.50 177 LEU A N 1
ATOM 819 C CA . LEU A 1 197 ? -3.842 10.693 -19.933 1.00 30.44 177 LEU A CA 1
ATOM 820 C C . LEU A 1 197 ? -2.457 10.459 -19.349 1.00 32.59 177 LEU A C 1
ATOM 821 O O . LEU A 1 197 ? -1.416 10.378 -20.066 1.00 33.15 177 LEU A O 1
ATOM 826 N N . SER A 1 198 ? -2.431 10.266 -18.042 1.00 34.74 178 SER A N 1
ATOM 827 C CA . SER A 1 198 ? -1.235 9.713 -17.437 1.00 39.86 178 SER A CA 1
ATOM 828 C C . SER A 1 198 ? -1.523 8.641 -16.366 1.00 40.39 178 SER A C 1
ATOM 829 O O . SER A 1 198 ? -2.439 8.767 -15.533 1.00 39.76 178 SER A O 1
ATOM 832 N N . LEU A 1 199 ? -0.696 7.597 -16.371 1.00 39.21 179 LEU A N 1
ATOM 833 C CA . LEU A 1 199 ? -0.886 6.492 -15.435 1.00 40.56 179 LEU A CA 1
ATOM 834 C C . LEU A 1 199 ? 0.414 6.386 -14.659 1.00 41.89 179 LEU A C 1
ATOM 835 O O . LEU A 1 199 ? 1.489 6.150 -15.259 1.00 43.81 179 LEU A O 1
ATOM 840 N N . ALA A 1 200 ? 0.325 6.625 -13.350 1.00 43.07 180 ALA A N 1
ATOM 841 C CA . ALA A 1 200 ? 1.510 6.671 -12.477 1.00 49.74 180 ALA A CA 1
ATOM 842 C C . ALA A 1 200 ? 1.743 5.320 -11.806 1.00 51.71 180 ALA A C 1
ATOM 843 O O . ALA A 1 200 ? 0.878 4.841 -11.070 1.00 54.91 180 ALA A O 1
ATOM 845 N N . GLY A 1 201 ? 2.898 4.705 -12.075 1.00 56.67 181 GLY A N 1
ATOM 846 C CA . GLY A 1 201 ? 3.337 3.479 -11.362 1.00 55.79 181 GLY A CA 1
ATOM 847 C C . GLY A 1 201 ? 4.204 3.826 -10.168 1.00 59.62 181 GLY A C 1
ATOM 848 O O . GLY A 1 201 ? 4.180 4.978 -9.723 1.00 61.46 181 GLY A O 1
ATOM 849 N N . ARG A 1 202 ? 4.975 2.863 -9.644 1.00 58.70 182 ARG A N 1
ATOM 850 C CA . ARG A 1 202 ? 5.884 3.146 -8.520 1.00 61.56 182 ARG A CA 1
ATOM 851 C C . ARG A 1 202 ? 7.008 4.113 -8.912 1.00 64.00 182 ARG A C 1
ATOM 852 O O . ARG A 1 202 ? 7.275 5.110 -8.234 1.00 68.92 182 ARG A O 1
ATOM 854 N N . TYR A 1 203 ? 7.685 3.820 -10.007 1.00 65.18 183 TYR A N 1
ATOM 855 C CA . TYR A 1 203 ? 8.900 4.540 -10.301 1.00 66.68 183 TYR A CA 1
ATOM 856 C C . TYR A 1 203 ? 8.736 5.527 -11.411 1.00 65.72 183 TYR A C 1
ATOM 857 O O . TYR A 1 203 ? 9.657 6.312 -11.663 1.00 68.11 183 TYR A O 1
ATOM 866 N N . GLY A 1 204 ? 7.560 5.520 -12.060 1.00 62.73 184 GLY A N 1
ATOM 867 C CA . GLY A 1 204 ? 7.358 6.260 -13.297 1.00 56.84 184 GLY A CA 1
ATOM 868 C C . GLY A 1 204 ? 5.910 6.477 -13.684 1.00 53.84 184 GLY A C 1
ATOM 869 O O . GLY A 1 204 ? 4.985 5.903 -13.080 1.00 52.29 184 GLY A O 1
ATOM 870 N N . VAL A 1 205 ? 5.734 7.332 -14.686 1.00 48.75 185 VAL A N 1
ATOM 871 C CA . VAL A 1 205 ? 4.426 7.753 -15.148 1.00 47.18 185 VAL A CA 1
ATOM 872 C C . VAL A 1 205 ? 4.314 7.450 -16.641 1.00 44.92 185 VAL A C 1
ATOM 873 O O . VAL A 1 205 ? 5.146 7.963 -17.414 1.00 45.76 185 VAL A O 1
ATOM 877 N N . LEU A 1 206 ? 3.340 6.619 -17.037 1.00 41.32 186 LEU A N 1
ATOM 878 C CA . LEU A 1 206 ? 3.107 6.347 -18.438 1.00 40.59 186 LEU A CA 1
ATOM 879 C C . LEU A 1 206 ? 2.112 7.376 -19.053 1.00 39.65 186 LEU A C 1
ATOM 880 O O . LEU A 1 206 ? 1.062 7.681 -18.439 1.00 35.95 186 LEU A O 1
ATOM 885 N N . MET A 1 207 ? 2.434 7.857 -20.262 1.00 40.57 187 MET A N 1
ATOM 886 C CA . MET A 1 207 ? 1.575 8.772 -21.008 1.00 42.58 187 MET A CA 1
ATOM 887 C C . MET A 1 207 ? 1.191 8.088 -22.265 1.00 39.51 187 MET A C 1
ATOM 888 O O . MET A 1 207 ? 1.900 8.219 -23.299 1.00 40.29 187 MET A O 1
ATOM 893 N N . PRO A 1 208 ? 0.050 7.373 -22.241 1.00 38.20 188 PRO A N 1
ATOM 894 C CA . PRO A 1 208 ? -0.156 6.436 -23.359 1.00 37.39 188 PRO A CA 1
ATOM 895 C C . PRO A 1 208 ? -0.627 7.154 -24.590 1.00 39.39 188 PRO A C 1
ATOM 896 O O . PRO A 1 208 ? -0.722 6.520 -25.641 1.00 36.20 188 PRO A O 1
ATOM 900 N N . ASN A 1 209 ? -0.774 8.491 -24.425 1.00 36.68 189 ASN A N 1
ATOM 901 C CA . ASN A 1 209 ? -1.397 9.434 -25.276 1.00 43.04 189 ASN A CA 1
ATOM 902 C C . ASN A 1 209 ? -0.495 10.564 -25.823 1.00 44.25 189 ASN A C 1
ATOM 903 O O . ASN A 1 209 ? -0.942 11.356 -26.647 1.00 42.08 189 ASN A O 1
ATOM 908 N N . THR A 1 210 ? 0.722 10.653 -25.311 1.00 42.61 190 THR A N 1
ATOM 909 C CA . THR A 1 210 ? 1.542 11.798 -25.529 1.00 40.80 190 THR A CA 1
ATOM 910 C C . THR A 1 210 ? 2.846 11.327 -26.166 1.00 47.33 190 THR A C 1
ATOM 911 O O . THR A 1 210 ? 3.677 10.643 -25.508 1.00 41.63 190 THR A O 1
ATOM 915 N N . ALA A 1 211 ? 3.016 11.681 -27.448 1.00 46.22 191 ALA A N 1
ATOM 916 C CA . ALA A 1 211 ? 4.211 11.302 -28.204 1.00 52.59 191 ALA A CA 1
ATOM 917 C C . ALA A 1 211 ? 5.395 12.078 -27.631 1.00 56.02 191 ALA A C 1
ATOM 918 O O . ALA A 1 211 ? 5.692 13.163 -28.085 1.00 63.48 191 ALA A O 1
ATOM 920 N N . ARG A 1 212 ? 6.049 11.525 -26.627 1.00 55.50 192 ARG A N 1
ATOM 921 C CA . ARG A 1 212 ? 6.975 12.261 -25.802 1.00 59.44 192 ARG A CA 1
ATOM 922 C C . ARG A 1 212 ? 8.183 11.353 -25.564 1.00 63.77 192 ARG A C 1
ATOM 923 O O . ARG A 1 212 ? 9.242 11.795 -25.146 1.00 67.22 192 ARG A O 1
ATOM 928 N N . GLY A 1 213 ? 8.006 10.063 -25.833 1.00 67.30 193 GLY A N 1
ATOM 929 C CA . GLY A 1 213 ? 9.109 9.120 -25.902 1.00 66.49 193 GLY A CA 1
ATOM 930 C C . GLY A 1 213 ? 9.692 8.571 -24.615 1.00 72.79 193 GLY A C 1
ATOM 931 O O . GLY A 1 213 ? 10.484 7.602 -24.651 1.00 79.78 193 GLY A O 1
ATOM 932 N N . GLY A 1 214 ? 9.380 9.169 -23.473 1.00 70.58 194 GLY A N 1
ATOM 933 C CA . GLY A 1 214 ? 10.051 8.690 -22.241 1.00 80.17 194 GLY A CA 1
ATOM 934 C C . GLY A 1 214 ? 11.438 9.237 -21.864 1.00 85.40 194 GLY A C 1
ATOM 935 O O . GLY A 1 214 ? 12.356 9.327 -22.692 1.00 86.69 194 GLY A O 1
ATOM 936 N N . GLY A 1 215 ? 11.580 9.562 -20.583 1.00 80.78 195 GLY A N 1
ATOM 937 C CA . GLY A 1 215 ? 12.582 10.473 -20.116 1.00 80.53 195 GLY A CA 1
ATOM 938 C C . GLY A 1 215 ? 12.424 10.534 -18.622 1.00 82.49 195 GLY A C 1
ATOM 939 O O . GLY A 1 215 ? 11.791 9.665 -18.030 1.00 84.05 195 GLY A O 1
ATOM 940 N N . ILE A 1 216 ? 12.976 11.579 -18.023 1.00 84.48 196 ILE A N 1
ATOM 941 C CA . ILE A 1 216 ? 13.353 11.566 -16.617 1.00 84.72 196 ILE A CA 1
ATOM 942 C C . ILE A 1 216 ? 12.788 12.797 -15.918 1.00 82.58 196 ILE A C 1
ATOM 943 O O . ILE A 1 216 ? 12.634 13.842 -16.540 1.00 79.38 196 ILE A O 1
ATOM 948 N N . SER A 1 217 ? 12.475 12.662 -14.632 1.00 82.88 197 SER A N 1
ATOM 949 C CA . SER A 1 217 ? 11.964 13.765 -13.813 1.00 83.31 197 SER A CA 1
ATOM 950 C C . SER A 1 217 ? 12.902 14.991 -13.795 1.00 92.96 197 SER A C 1
ATOM 951 O O . SER A 1 217 ? 14.109 14.872 -14.069 1.00 97.30 197 SER A O 1
ATOM 954 N N . ARG A 1 218 ? 12.342 16.165 -13.479 1.00 97.24 198 ARG A N 1
ATOM 955 C CA . ARG A 1 218 ? 13.116 17.419 -13.379 1.00 101.10 198 ARG A CA 1
ATOM 956 C C . ARG A 1 218 ? 14.086 17.390 -12.204 1.00 103.19 198 ARG A C 1
ATOM 957 O O . ARG A 1 218 ? 15.100 18.099 -12.212 1.00 108.78 198 ARG A O 1
ATOM 959 N N . LYS A 1 219 ? 13.784 16.565 -11.199 1.00 101.95 199 LYS A N 1
ATOM 960 C CA . LYS A 1 219 ? 14.763 16.251 -10.147 1.00 107.42 199 LYS A CA 1
ATOM 961 C C . LYS A 1 219 ? 15.846 15.319 -10.724 1.00 110.98 199 LYS A C 1
ATOM 962 O O . LYS A 1 219 ? 16.282 14.371 -10.067 1.00 109.25 199 LYS A O 1
ATOM 965 N N . ILE A 1 220 ? 16.275 15.631 -11.957 1.00 114.65 200 ILE A N 1
ATOM 966 C CA . ILE A 1 220 ? 17.121 14.773 -12.821 1.00 113.22 200 ILE A CA 1
ATOM 967 C C . ILE A 1 220 ? 18.584 14.815 -12.440 1.00 114.07 200 ILE A C 1
ATOM 968 O O . ILE A 1 220 ? 19.432 14.216 -13.122 1.00 114.21 200 ILE A O 1
ATOM 970 N N . THR A 1 221 ? 18.830 15.478 -11.307 1.00 114.67 201 THR A N 1
ATOM 971 C CA . THR A 1 221 ? 20.090 16.166 -10.965 1.00 114.59 201 THR A CA 1
ATOM 972 C C . THR A 1 221 ? 21.398 15.341 -11.003 1.00 118.80 201 THR A C 1
ATOM 973 O O . THR A 1 221 ? 22.180 15.483 -11.951 1.00 119.42 201 THR A O 1
ATOM 977 N N . ALA A 1 222 ? 21.636 14.497 -9.993 1.00 120.56 202 ALA A N 1
ATOM 978 C CA . ALA A 1 222 ? 22.890 13.738 -9.894 1.00 125.82 202 ALA A CA 1
ATOM 979 C C . ALA A 1 222 ? 23.228 13.041 -11.216 1.00 126.02 202 ALA A C 1
ATOM 980 O O . ALA A 1 222 ? 22.595 12.043 -11.586 1.00 124.11 202 ALA A O 1
ATOM 982 N N . VAL A 1 223 ? 24.213 13.613 -11.917 1.00 128.22 203 VAL A N 1
ATOM 983 C CA . VAL A 1 223 ? 24.695 13.171 -13.241 1.00 128.14 203 VAL A CA 1
ATOM 984 C C . VAL A 1 223 ? 24.716 11.647 -13.478 1.00 127.65 203 VAL A C 1
ATOM 985 O O . VAL A 1 223 ? 24.280 11.179 -14.543 1.00 123.49 203 VAL A O 1
ATOM 987 N N . THR A 1 224 ? 25.232 10.896 -12.491 1.00 130.02 204 THR A N 1
ATOM 988 C CA . THR A 1 224 ? 25.328 9.421 -12.538 1.00 126.89 204 THR A CA 1
ATOM 989 C C . THR A 1 224 ? 23.998 8.759 -12.933 1.00 121.76 204 THR A C 1
ATOM 990 O O . THR A 1 224 ? 23.924 8.067 -13.953 1.00 122.92 204 THR A O 1
ATOM 992 N N . ASP A 1 225 ? 22.962 8.995 -12.123 1.00 116.89 205 ASP A N 1
ATOM 993 C CA . ASP A 1 225 ? 21.642 8.410 -12.322 1.00 111.24 205 ASP A CA 1
ATOM 994 C C . ASP A 1 225 ? 21.125 8.796 -13.675 1.00 108.67 205 ASP A C 1
ATOM 995 O O . ASP A 1 225 ? 20.659 7.932 -14.418 1.00 110.18 205 ASP A O 1
ATOM 1000 N N . ARG A 1 226 ? 21.201 10.095 -13.984 1.00 107.73 206 ARG A N 1
ATOM 1001 C CA . ARG A 1 226 ? 20.539 10.658 -15.167 1.00 104.99 206 ARG A CA 1
ATOM 1002 C C . ARG A 1 226 ? 21.034 10.048 -16.505 1.00 107.34 206 ARG A C 1
ATOM 1003 O O . ARG A 1 226 ? 20.207 9.730 -17.375 1.00 107.18 206 ARG A O 1
ATOM 1005 N N . LYS A 1 227 ? 22.358 9.869 -16.639 1.00 111.60 207 LYS A N 1
ATOM 1006 C CA . LYS A 1 227 ? 22.990 9.152 -17.777 1.00 111.84 207 LYS A CA 1
ATOM 1007 C C . LYS A 1 227 ? 22.643 7.649 -17.795 1.00 110.43 207 LYS A C 1
ATOM 1008 O O . LYS A 1 227 ? 22.394 7.076 -18.864 1.00 109.20 207 LYS A O 1
ATOM 1010 N N . ARG A 1 228 ? 22.647 7.028 -16.611 1.00 110.19 208 ARG A N 1
ATOM 1011 C CA . ARG A 1 228 ? 22.234 5.634 -16.415 1.00 108.08 208 ARG A CA 1
ATOM 1012 C C . ARG A 1 228 ? 20.762 5.427 -16.742 1.00 105.74 208 ARG A C 1
ATOM 1013 O O . ARG A 1 228 ? 20.412 4.507 -17.485 1.00 110.73 208 ARG A O 1
ATOM 1021 N N . LEU A 1 229 ? 19.900 6.268 -16.167 1.00 99.45 209 LEU A N 1
ATOM 1022 C CA . LEU A 1 229 ? 18.458 6.175 -16.421 1.00 94.77 209 LEU A CA 1
ATOM 1023 C C . LEU A 1 229 ? 18.128 6.484 -17.857 1.00 95.16 209 LEU A C 1
ATOM 1024 O O . LEU A 1 229 ? 17.304 5.790 -18.445 1.00 97.34 209 LEU A O 1
ATOM 1029 N N . LYS A 1 230 ? 18.733 7.526 -18.432 1.00 96.33 210 LYS A N 1
ATOM 1030 C CA . LYS A 1 230 ? 18.477 7.804 -19.852 1.00 95.02 210 LYS A CA 1
ATOM 1031 C C . LYS A 1 230 ? 18.775 6.533 -20.691 1.00 94.99 210 LYS A C 1
ATOM 1032 O O . LYS A 1 230 ? 17.975 6.171 -21.583 1.00 92.00 210 LYS A O 1
ATOM 1034 N N . SER A 1 231 ? 19.882 5.844 -20.365 1.00 93.47 211 SER A N 1
ATOM 1035 C CA . SER A 1 231 ? 20.202 4.544 -20.973 1.00 93.80 211 SER A CA 1
ATOM 1036 C C . SER A 1 231 ? 19.081 3.514 -20.709 1.00 90.45 211 SER A C 1
ATOM 1037 O O . SER A 1 231 ? 18.573 2.887 -21.645 1.00 90.16 211 SER A O 1
ATOM 1039 N N . VAL A 1 232 ? 18.702 3.354 -19.440 1.00 87.71 212 VAL A N 1
ATOM 1040 C CA . VAL A 1 232 ? 17.530 2.547 -19.054 1.00 84.38 212 VAL A CA 1
ATOM 1041 C C . VAL A 1 232 ? 16.248 2.903 -19.879 1.00 80.40 212 VAL A C 1
ATOM 1042 O O . VAL A 1 232 ? 15.720 2.052 -20.612 1.00 77.76 212 VAL A O 1
ATOM 1046 N N . VAL A 1 233 ? 15.760 4.143 -19.810 1.00 79.67 213 VAL A N 1
ATOM 1047 C CA . VAL A 1 233 ? 14.501 4.461 -20.548 1.00 77.84 213 VAL A CA 1
ATOM 1048 C C . VAL A 1 233 ? 14.726 4.315 -22.048 1.00 80.72 213 VAL A C 1
ATOM 1049 O O . VAL A 1 233 ? 13.770 4.111 -22.800 1.00 79.42 213 VAL A O 1
ATOM 1053 N N . GLN A 1 234 ? 15.989 4.441 -22.473 1.00 83.98 214 GLN A N 1
ATOM 1054 C CA . GLN A 1 234 ? 16.353 4.259 -23.876 1.00 83.98 214 GLN A CA 1
ATOM 1055 C C . GLN A 1 234 ? 16.000 2.842 -24.334 1.00 81.70 214 GLN A C 1
ATOM 1056 O O . GLN A 1 234 ? 15.381 2.664 -25.374 1.00 75.43 214 GLN A O 1
ATOM 1058 N N . SER A 1 235 ? 16.393 1.844 -23.545 1.00 83.20 215 SER A N 1
ATOM 1059 C CA . SER A 1 235 ? 16.205 0.432 -23.914 1.00 83.34 215 SER A CA 1
ATOM 1060 C C . SER A 1 235 ? 14.764 -0.051 -23.864 1.00 81.36 215 SER A C 1
ATOM 1061 O O . SER A 1 235 ? 14.463 -1.155 -24.308 1.00 80.06 215 SER A O 1
ATOM 1064 N N . LEU A 1 236 ? 13.871 0.769 -23.322 1.00 81.98 216 LEU A N 1
ATOM 1065 C CA . LEU A 1 236 ? 12.484 0.345 -23.158 1.00 78.82 216 LEU A CA 1
ATOM 1066 C C . LEU A 1 236 ? 11.701 0.192 -24.442 1.00 76.81 216 LEU A C 1
ATOM 1067 O O . LEU A 1 236 ? 10.691 -0.510 -24.436 1.00 81.46 216 LEU A O 1
ATOM 1072 N N . ASP A 1 237 ? 12.150 0.814 -25.535 1.00 78.38 217 ASP A N 1
ATOM 1073 C CA . ASP A 1 237 ? 11.387 0.793 -26.807 1.00 79.80 217 ASP A CA 1
ATOM 1074 C C . ASP A 1 237 ? 9.946 1.349 -26.652 1.00 73.74 217 ASP A C 1
ATOM 1075 O O . ASP A 1 237 ? 8.996 0.775 -27.198 1.00 68.73 217 ASP A O 1
ATOM 1080 N N . VAL A 1 238 ? 9.795 2.456 -25.917 1.00 71.62 218 VAL A N 1
ATOM 1081 C CA . VAL A 1 238 ? 8.475 3.095 -25.693 1.00 64.57 218 VAL A CA 1
ATOM 1082 C C . VAL A 1 238 ? 7.822 3.378 -27.045 1.00 65.23 218 VAL A C 1
ATOM 1083 O O . VAL A 1 238 ? 8.418 4.051 -27.892 1.00 71.82 218 VAL A O 1
ATOM 1087 N N . PRO A 1 239 ? 6.604 2.846 -27.269 1.00 60.87 219 PRO A N 1
ATOM 1088 C CA . PRO A 1 239 ? 6.000 2.946 -28.595 1.00 61.86 219 PRO A CA 1
ATOM 1089 C C . PRO A 1 239 ? 5.784 4.385 -29.132 1.00 65.48 219 PRO A C 1
ATOM 1090 O O . PRO A 1 239 ? 5.717 5.347 -28.352 1.00 61.23 219 PRO A O 1
ATOM 1094 N N . GLN A 1 240 ? 5.795 4.498 -30.468 1.00 70.21 220 GLN A N 1
ATOM 1095 C CA . GLN A 1 240 ? 4.958 5.411 -31.240 1.00 75.00 220 GLN A CA 1
ATOM 1096 C C . GLN A 1 240 ? 4.695 6.749 -30.598 1.00 75.27 220 GLN A C 1
ATOM 1097 O O . GLN A 1 240 ? 5.512 7.659 -30.638 1.00 93.96 220 GLN A O 1
ATOM 1103 N N . GLY A 1 241 ? 3.518 6.829 -30.006 1.00 63.07 221 GLY A N 1
ATOM 1104 C CA . GLY A 1 241 ? 2.949 8.050 -29.491 1.00 58.60 221 GLY A CA 1
ATOM 1105 C C . GLY A 1 241 ? 2.682 8.006 -27.992 1.00 55.19 221 GLY A C 1
ATOM 1106 O O . GLY A 1 241 ? 1.715 8.633 -27.517 1.00 50.43 221 GLY A O 1
ATOM 1107 N N . MET A 1 242 ? 3.599 7.345 -27.258 1.00 49.80 222 MET A N 1
ATOM 1108 C CA . MET A 1 242 ? 3.618 7.325 -25.809 1.00 46.93 222 MET A CA 1
ATOM 1109 C C . MET A 1 242 ? 4.805 8.015 -25.182 1.00 48.85 222 MET A C 1
ATOM 1110 O O . MET A 1 242 ? 5.822 8.298 -25.804 1.00 53.35 222 MET A O 1
ATOM 1115 N N . GLY A 1 243 ? 4.692 8.259 -23.896 1.00 51.32 223 GLY A N 1
ATOM 1116 C CA . GLY A 1 243 ? 5.826 8.737 -23.134 1.00 51.07 223 GLY A CA 1
ATOM 1117 C C . GLY A 1 243 ? 5.923 7.935 -21.849 1.00 54.87 223 GLY A C 1
ATOM 1118 O O . GLY A 1 243 ? 4.935 7.359 -21.410 1.00 54.37 223 GLY A O 1
ATOM 1119 N N . LEU A 1 244 ? 7.123 7.861 -21.260 1.00 57.21 224 LEU A N 1
ATOM 1120 C CA . LEU A 1 244 ? 7.278 7.370 -19.891 1.00 57.18 224 LEU A CA 1
ATOM 1121 C C . LEU A 1 244 ? 8.201 8.283 -19.064 1.00 61.07 224 LEU A C 1
ATOM 1122 O O . LEU A 1 244 ? 9.339 8.499 -19.439 1.00 64.62 224 LEU A O 1
ATOM 1127 N N . ILE A 1 245 ? 7.735 8.843 -17.955 1.00 62.03 225 ILE A N 1
ATOM 1128 C CA . ILE A 1 245 ? 8.647 9.681 -17.165 1.00 64.40 225 ILE A CA 1
ATOM 1129 C C . ILE A 1 245 ? 9.054 9.047 -15.854 1.00 66.86 225 ILE A C 1
ATOM 1130 O O . ILE A 1 245 ? 8.217 8.730 -14.994 1.00 65.50 225 ILE A O 1
ATOM 1135 N N . VAL A 1 246 ? 10.364 8.862 -15.709 1.00 69.73 226 VAL A N 1
ATOM 1136 C CA . VAL A 1 246 ? 10.899 8.288 -14.518 1.00 70.82 226 VAL A CA 1
ATOM 1137 C C . VAL A 1 246 ? 10.811 9.323 -13.409 1.00 73.77 226 VAL A C 1
ATOM 1138 O O . VAL A 1 246 ? 11.294 10.444 -13.566 1.00 74.57 226 VAL A O 1
ATOM 1142 N N . ARG A 1 247 ? 10.152 8.948 -12.317 1.00 74.22 227 ARG A N 1
ATOM 1143 C CA . ARG A 1 247 ? 10.047 9.788 -11.148 1.00 77.72 227 ARG A CA 1
ATOM 1144 C C . ARG A 1 247 ? 11.241 9.565 -10.259 1.00 83.57 227 ARG A C 1
ATOM 1145 O O . ARG A 1 247 ? 11.996 8.584 -10.425 1.00 82.00 227 ARG A O 1
ATOM 1153 N N . THR A 1 248 ? 11.380 10.448 -9.278 1.00 85.79 228 THR A N 1
ATOM 1154 C CA . THR A 1 248 ? 12.512 10.386 -8.357 1.00 92.55 228 THR A CA 1
ATOM 1155 C C . THR A 1 248 ? 12.581 9.080 -7.561 1.00 93.39 228 THR A C 1
ATOM 1156 O O . THR A 1 248 ? 13.672 8.662 -7.203 1.00 93.60 228 THR A O 1
ATOM 1160 N N . ALA A 1 249 ? 11.442 8.422 -7.303 1.00 89.16 229 ALA A N 1
ATOM 1161 C CA . ALA A 1 249 ? 11.483 7.171 -6.537 1.00 89.21 229 ALA A CA 1
ATOM 1162 C C . ALA A 1 249 ? 12.331 6.136 -7.276 1.00 89.85 229 ALA A C 1
ATOM 1163 O O . ALA A 1 249 ? 12.853 5.193 -6.681 1.00 97.20 229 ALA A O 1
ATOM 1165 N N . GLY A 1 250 ? 12.496 6.359 -8.576 1.00 90.43 230 GLY A N 1
ATOM 1166 C CA . GLY A 1 250 ? 13.242 5.453 -9.440 1.00 93.18 230 GLY A CA 1
ATOM 1167 C C . GLY A 1 250 ? 14.725 5.756 -9.667 1.00 98.00 230 GLY A C 1
ATOM 1168 O O . GLY A 1 250 ? 15.456 4.896 -10.177 1.00 95.96 230 GLY A O 1
ATOM 1169 N N . ALA A 1 251 ? 15.177 6.966 -9.318 1.00 100.35 231 ALA A N 1
ATOM 1170 C CA . ALA A 1 251 ? 16.577 7.357 -9.532 1.00 101.17 231 ALA A CA 1
ATOM 1171 C C . ALA A 1 251 ? 17.485 6.289 -8.955 1.00 104.34 231 ALA A C 1
ATOM 1172 O O . ALA A 1 251 ? 18.291 5.708 -9.678 1.00 107.07 231 ALA A O 1
ATOM 1174 N N . LYS A 1 252 ? 17.312 5.997 -7.666 1.00 103.99 232 LYS A N 1
ATOM 1175 C CA . LYS A 1 252 ? 18.134 5.001 -6.986 1.00 104.09 232 LYS A CA 1
ATOM 1176 C C . LYS A 1 252 ? 17.490 3.625 -7.140 1.00 100.11 232 LYS A C 1
ATOM 1177 O O . LYS A 1 252 ? 17.425 2.854 -6.190 1.00 99.26 232 LYS A O 1
ATOM 1179 N N . ARG A 1 253 ? 17.035 3.317 -8.353 1.00 97.76 233 ARG A N 1
ATOM 1180 C CA . ARG A 1 253 ? 16.206 2.123 -8.587 1.00 94.98 233 ARG A CA 1
ATOM 1181 C C . ARG A 1 253 ? 16.761 1.051 -9.536 1.00 93.59 233 ARG A C 1
ATOM 1182 O O . ARG A 1 253 ? 17.396 1.344 -10.554 1.00 91.72 233 ARG A O 1
ATOM 1190 N N . THR A 1 254 ? 16.459 -0.195 -9.174 1.00 90.83 234 THR A N 1
ATOM 1191 C CA . THR A 1 254 ? 16.918 -1.401 -9.858 1.00 90.20 234 THR A CA 1
ATOM 1192 C C . THR A 1 254 ? 17.017 -1.305 -11.367 1.00 89.34 234 THR A C 1
ATOM 1193 O O . THR A 1 254 ? 16.255 -0.602 -12.040 1.00 83.60 234 THR A O 1
ATOM 1197 N N . LYS A 1 255 ? 17.961 -2.077 -11.889 1.00 93.50 235 LYS A N 1
ATOM 1198 C CA . LYS A 1 255 ? 18.108 -2.249 -13.327 1.00 93.77 235 LYS A CA 1
ATOM 1199 C C . LYS A 1 255 ? 16.724 -2.375 -14.015 1.00 87.76 235 LYS A C 1
ATOM 1200 O O . LYS A 1 255 ? 16.427 -1.674 -14.989 1.00 82.50 235 LYS A O 1
ATOM 1202 N N . ALA A 1 256 ? 15.888 -3.229 -13.410 1.00 86.23 236 ALA A N 1
ATOM 1203 C CA . ALA A 1 256 ? 14.789 -3.952 -14.051 1.00 83.71 236 ALA A CA 1
ATOM 1204 C C . ALA A 1 256 ? 13.535 -3.835 -13.198 1.00 79.66 236 ALA A C 1
ATOM 1205 O O . ALA A 1 256 ? 12.495 -4.419 -13.518 1.00 76.84 236 ALA A O 1
ATOM 1207 N N . GLU A 1 257 ? 13.662 -3.111 -12.089 1.00 80.09 237 GLU A N 1
ATOM 1208 C CA . GLU A 1 257 ? 12.533 -2.775 -11.262 1.00 78.58 237 GLU A CA 1
ATOM 1209 C C . GLU A 1 257 ? 11.679 -1.770 -12.044 1.00 77.31 237 GLU A C 1
ATOM 1210 O O . GLU A 1 257 ? 10.466 -1.681 -11.852 1.00 74.03 237 GLU A O 1
ATOM 1212 N N . ILE A 1 258 ? 12.349 -1.047 -12.940 1.00 77.98 238 ILE A N 1
ATOM 1213 C CA . ILE A 1 258 ? 11.733 -0.040 -13.796 1.00 74.34 238 ILE A CA 1
ATOM 1214 C C . ILE A 1 258 ? 11.062 -0.665 -15.028 1.00 70.88 238 ILE A C 1
ATOM 1215 O O . ILE A 1 258 ? 9.970 -0.223 -15.411 1.00 68.31 238 ILE A O 1
ATOM 1217 N N . LYS A 1 259 ? 11.672 -1.702 -15.621 1.00 71.80 239 LYS A N 1
ATOM 1218 C CA . LYS A 1 259 ? 11.037 -2.429 -16.741 1.00 71.45 239 LYS A CA 1
ATOM 1219 C C . LYS A 1 259 ? 9.727 -3.134 -16.322 1.00 71.31 239 LYS A C 1
ATOM 1220 O O . LYS A 1 259 ? 8.699 -3.028 -17.018 1.00 67.81 239 LYS A O 1
ATOM 1222 N N . ARG A 1 260 ? 9.779 -3.828 -15.183 1.00 70.51 240 ARG A N 1
ATOM 1223 C CA . ARG A 1 260 ? 8.595 -4.415 -14.551 1.00 67.61 240 ARG A CA 1
ATOM 1224 C C . ARG A 1 260 ? 7.467 -3.368 -14.364 1.00 63.29 240 ARG A C 1
ATOM 1225 O O . ARG A 1 260 ? 6.361 -3.581 -14.802 1.00 59.15 240 ARG A O 1
ATOM 1227 N N . ASP A 1 261 ? 7.785 -2.256 -13.705 1.00 64.47 241 ASP A N 1
ATOM 1228 C CA . ASP A 1 261 ? 6.846 -1.175 -13.378 1.00 61.35 241 ASP A CA 1
ATOM 1229 C C . ASP A 1 261 ? 6.227 -0.616 -14.666 1.00 57.73 241 ASP A C 1
ATOM 1230 O O . ASP A 1 261 ? 5.003 -0.451 -14.761 1.00 53.73 241 ASP A O 1
ATOM 1235 N N . TYR A 1 262 ? 7.077 -0.394 -15.662 1.00 57.33 242 TYR A N 1
ATOM 1236 C CA . TYR A 1 262 ? 6.654 0.087 -16.979 1.00 56.97 242 TYR A CA 1
ATOM 1237 C C . TYR A 1 262 ? 5.685 -0.927 -17.604 1.00 56.60 242 TYR A C 1
ATOM 1238 O O . TYR A 1 262 ? 4.591 -0.553 -18.090 1.00 57.74 242 TYR A O 1
ATOM 1247 N N . GLU A 1 263 ? 6.062 -2.208 -17.555 1.00 55.83 243 GLU A N 1
ATOM 1248 C CA . GLU A 1 263 ? 5.259 -3.264 -18.147 1.00 55.08 243 GLU A CA 1
ATOM 1249 C C . GLU A 1 263 ? 3.927 -3.364 -17.480 1.00 53.26 243 GLU A C 1
ATOM 1250 O O . GLU A 1 263 ? 2.916 -3.595 -18.141 1.00 52.66 243 GLU A O 1
ATOM 1256 N N . TYR A 1 264 ? 3.912 -3.182 -16.170 1.00 52.25 244 TYR A N 1
ATOM 1257 C CA . TYR A 1 264 ? 2.646 -3.154 -15.479 1.00 53.41 244 TYR A CA 1
ATOM 1258 C C . TYR A 1 264 ? 1.735 -2.011 -16.025 1.00 50.01 244 TYR A C 1
ATOM 1259 O O . TYR A 1 264 ? 0.533 -2.207 -16.303 1.00 48.40 244 TYR A O 1
ATOM 1268 N N . LEU A 1 265 ? 2.309 -0.822 -16.215 1.00 47.22 245 LEU A N 1
ATOM 1269 C CA . LEU A 1 265 ? 1.514 0.290 -16.739 1.00 44.98 245 LEU A CA 1
ATOM 1270 C C . LEU A 1 265 ? 1.025 0.038 -18.166 1.00 42.83 245 LEU A C 1
ATOM 1271 O O . LEU A 1 265 ? -0.094 0.453 -18.515 1.00 41.94 245 LEU A O 1
ATOM 1276 N N . LEU A 1 266 ? 1.852 -0.595 -19.004 1.00 43.74 246 LEU A N 1
ATOM 1277 C CA . LEU A 1 266 ? 1.403 -0.932 -20.364 1.00 44.93 246 LEU A CA 1
ATOM 1278 C C . LEU A 1 266 ? 0.150 -1.852 -20.294 1.00 45.92 246 LEU A C 1
ATOM 1279 O O . LEU A 1 266 ? -0.823 -1.648 -21.027 1.00 43.39 246 LEU A O 1
ATOM 1284 N N . ARG A 1 267 ? 0.177 -2.851 -19.394 1.00 50.04 247 ARG A N 1
ATOM 1285 C CA . ARG A 1 267 ? -0.977 -3.757 -19.211 1.00 46.24 247 ARG A CA 1
ATOM 1286 C C . ARG A 1 267 ? -2.212 -3.026 -18.661 1.00 42.47 247 ARG A C 1
ATOM 1287 O O . ARG A 1 267 ? -3.339 -3.301 -19.053 1.00 38.59 247 ARG A O 1
ATOM 1295 N N . LEU A 1 268 ? -1.978 -2.124 -17.716 1.00 39.80 248 LEU A N 1
ATOM 1296 C CA . LEU A 1 268 ? -3.032 -1.324 -17.179 1.00 40.30 248 LEU A CA 1
ATOM 1297 C C . LEU A 1 268 ? -3.699 -0.414 -18.286 1.00 37.81 248 LEU A C 1
ATOM 1298 O O . LEU A 1 268 ? -4.942 -0.267 -18.362 1.00 36.58 248 LEU A O 1
ATOM 1303 N N . TRP A 1 269 ? -2.871 0.181 -19.159 1.00 36.61 249 TRP A N 1
ATOM 1304 C CA . TRP A 1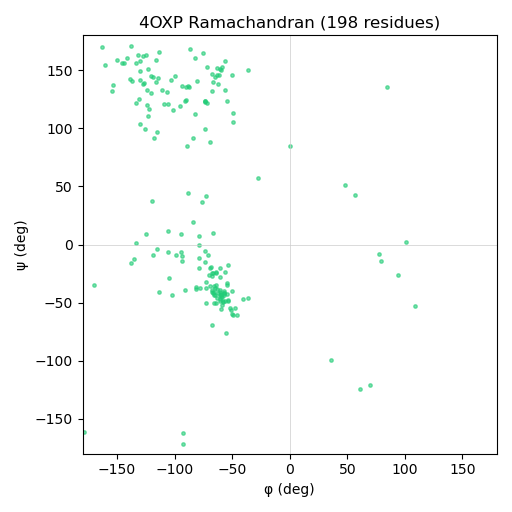 269 ? -3.378 0.859 -20.341 1.00 35.61 249 TRP A CA 1
ATOM 1305 C C . TRP A 1 269 ? -4.232 -0.061 -21.260 1.00 35.94 249 TRP A C 1
ATOM 1306 O O . TRP A 1 269 ? -5.292 0.342 -21.760 1.00 36.73 249 TRP A O 1
ATOM 1317 N N . GLU A 1 270 ? -3.767 -1.284 -21.489 1.00 37.39 250 GLU A N 1
ATOM 1318 C CA . GLU A 1 270 ? -4.547 -2.273 -22.207 1.00 37.18 250 GLU A CA 1
ATOM 1319 C C . GLU A 1 270 ? -5.877 -2.550 -21.539 1.00 33.71 250 GLU A C 1
ATOM 1320 O O . GLU A 1 270 ? -6.900 -2.627 -22.208 1.00 31.72 250 GLU A O 1
ATOM 1326 N N . ASN A 1 271 ? -5.831 -2.783 -20.235 1.00 32.52 251 ASN A N 1
ATOM 1327 C CA . ASN A 1 271 ? -7.021 -2.963 -19.419 1.00 33.34 251 ASN A CA 1
ATOM 1328 C C . ASN A 1 271 ? -8.023 -1.838 -19.528 1.00 31.65 251 ASN A C 1
ATOM 1329 O O . ASN A 1 271 ? -9.223 -2.062 -19.755 1.00 31.25 251 ASN A O 1
ATOM 1334 N N . ILE A 1 272 ? -7.519 -0.618 -19.404 1.00 33.18 252 ILE A N 1
ATOM 1335 C CA . ILE A 1 272 ? -8.337 0.603 -19.602 1.00 31.06 252 ILE A CA 1
ATOM 1336 C C . ILE A 1 272 ? -9.016 0.656 -20.973 1.00 30.57 252 ILE A C 1
ATOM 1337 O O . ILE A 1 272 ? -10.191 0.940 -21.093 1.00 28.84 252 ILE A O 1
ATOM 1342 N N . ARG A 1 273 ? -8.271 0.406 -22.034 1.00 32.58 253 ARG A N 1
ATOM 1343 C CA . ARG A 1 273 ? -8.866 0.420 -23.377 1.00 31.04 253 ARG A CA 1
ATOM 1344 C C . ARG A 1 273 ? -9.885 -0.741 -23.526 1.00 31.85 253 ARG A C 1
ATOM 1345 O O . ARG A 1 273 ? -10.902 -0.608 -24.191 1.00 30.71 253 A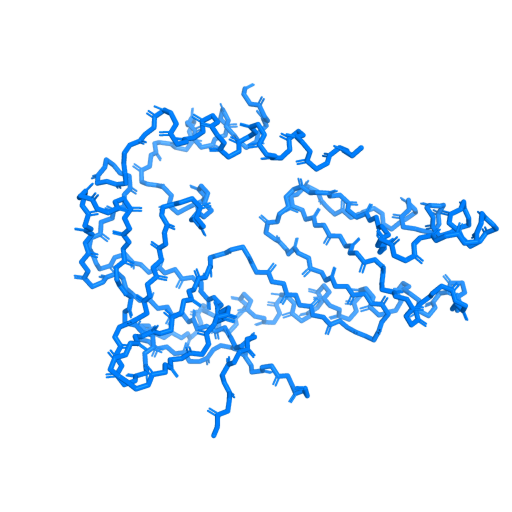RG A O 1
ATOM 1353 N N . GLU A 1 274 ? -9.584 -1.870 -22.912 1.00 29.91 254 GLU A N 1
ATOM 1354 C CA . GLU A 1 274 ? -10.561 -2.942 -22.951 1.00 32.16 254 GLU A CA 1
ATOM 1355 C C . GLU A 1 274 ? -11.847 -2.589 -22.152 1.00 31.00 254 GLU A C 1
ATOM 1356 O O . GLU A 1 274 ? -12.928 -2.826 -22.651 1.00 30.65 254 GLU A O 1
ATOM 1362 N N . ASN A 1 275 ? -11.726 -1.958 -20.974 1.00 31.88 255 ASN A N 1
ATOM 1363 C CA . ASN A 1 275 ? -12.908 -1.592 -20.150 1.00 31.65 255 ASN A CA 1
ATOM 1364 C C . ASN A 1 275 ? -13.817 -0.639 -20.927 1.00 31.52 255 ASN A C 1
ATOM 1365 O O . ASN A 1 275 ? -15.067 -0.673 -20.812 1.00 28.75 255 ASN A O 1
ATOM 1370 N N . THR A 1 276 ? -13.172 0.279 -21.664 1.00 30.06 256 THR A N 1
ATOM 1371 C CA . THR A 1 276 ? -13.940 1.273 -22.421 1.00 32.53 256 THR A CA 1
ATOM 1372 C C . THR A 1 276 ? -14.798 0.612 -23.509 1.00 32.35 256 THR A C 1
ATOM 1373 O O . THR A 1 276 ? -15.909 1.072 -23.733 1.00 30.76 256 THR A O 1
ATOM 1377 N N . LEU A 1 277 ? -14.346 -0.480 -24.152 1.00 32.25 257 LEU A N 1
ATOM 1378 C CA . LEU A 1 277 ? -15.180 -1.067 -25.200 1.00 32.55 257 LEU A CA 1
ATOM 1379 C C . LEU A 1 277 ? -16.430 -1.684 -24.621 1.00 33.70 257 LEU A C 1
ATOM 1380 O O . LEU A 1 277 ? -17.392 -1.964 -25.369 1.00 33.48 257 LEU A O 1
ATOM 1385 N N . HIS A 1 278 ? -16.413 -1.975 -23.307 1.00 32.30 258 HIS A N 1
ATOM 1386 C CA . HIS A 1 278 ? -17.605 -2.627 -22.649 1.00 32.60 258 HIS A CA 1
ATOM 1387 C C . HIS A 1 278 ? -18.425 -1.689 -21.780 1.00 32.42 258 HIS A C 1
ATOM 1388 O O . HIS A 1 278 ? -19.288 -2.133 -21.004 1.00 34.06 258 HIS A O 1
ATOM 1395 N N . SER A 1 279 ? -18.143 -0.393 -21.902 1.00 31.83 259 SER A N 1
ATOM 1396 C CA . SER A 1 279 ? -18.804 0.666 -21.114 1.00 31.94 259 SER A CA 1
ATOM 1397 C C . SER A 1 279 ? -19.620 1.637 -21.968 1.00 33.44 259 SER A C 1
ATOM 1398 O O . SER A 1 279 ? -19.364 1.757 -23.160 1.00 30.87 259 SER A O 1
ATOM 1401 N N . ILE A 1 280 ? -20.576 2.340 -21.331 1.00 35.35 260 ILE A N 1
ATOM 1402 C CA . ILE A 1 280 ? -21.380 3.341 -22.008 1.00 36.04 260 ILE A CA 1
ATOM 1403 C C . ILE A 1 280 ? -21.251 4.707 -21.274 1.00 34.21 260 ILE A C 1
ATOM 1404 O O . ILE A 1 280 ? -21.327 4.739 -20.030 1.00 30.64 260 ILE A O 1
ATOM 1409 N N . ALA A 1 281 ? -21.021 5.799 -22.039 1.00 32.57 261 ALA A N 1
ATOM 1410 C CA . ALA A 1 281 ? -21.535 7.228 -21.720 1.00 35.76 261 ALA A CA 1
ATOM 1411 C C . ALA A 1 281 ? -20.965 7.556 -20.525 1.00 40.77 261 ALA A C 1
ATOM 1412 O O . ALA A 1 281 ? -19.714 7.512 -20.471 1.00 64.15 261 ALA A O 1
ATOM 1414 N N . PRO A 1 282 ? -21.808 7.924 -19.509 1.00 34.46 262 PRO A N 1
ATOM 1415 C CA . PRO A 1 282 ? -20.686 8.298 -18.576 1.00 32.67 262 PRO A CA 1
ATOM 1416 C C . PRO A 1 282 ? -20.362 7.045 -17.806 1.00 32.93 262 PRO A C 1
ATOM 1417 O O . PRO A 1 282 ? -21.276 6.416 -17.355 1.00 31.46 262 PRO A O 1
ATOM 1421 N N . ALA A 1 283 ? -19.082 6.721 -17.635 1.00 31.66 263 ALA A N 1
ATOM 1422 C CA . ALA A 1 283 ? -18.706 5.518 -16.888 1.00 31.14 263 ALA A CA 1
ATOM 1423 C C . ALA A 1 283 ? -17.326 5.800 -16.331 1.00 30.12 263 ALA A C 1
ATOM 1424 O O . ALA A 1 283 ? -16.485 6.357 -17.033 1.00 28.23 263 ALA A O 1
ATOM 1426 N N . LEU A 1 284 ? -17.116 5.429 -15.061 1.00 31.56 264 LEU A N 1
ATOM 1427 C CA . LEU A 1 284 ? -15.811 5.408 -14.462 1.00 31.09 264 LEU A CA 1
ATOM 1428 C C . LEU A 1 284 ? -15.087 4.179 -15.078 1.00 34.43 264 LEU A C 1
ATOM 1429 O O . LEU A 1 284 ? -15.538 3.037 -14.889 1.00 34.37 264 LEU A O 1
ATOM 1434 N N . ILE A 1 285 ? -13.937 4.421 -15.706 1.00 31.34 265 ILE A N 1
ATOM 1435 C CA . ILE A 1 285 ? -13.101 3.416 -16.322 1.00 33.29 265 ILE A CA 1
ATOM 1436 C C . ILE A 1 285 ? -11.833 3.061 -15.541 1.00 36.31 265 ILE A C 1
ATOM 1437 O O . ILE A 1 285 ? -11.345 1.934 -15.633 1.00 34.06 265 ILE A O 1
ATOM 1442 N N . TYR A 1 286 ? -11.290 4.006 -14.775 1.00 34.12 266 TYR A N 1
ATOM 1443 C CA . TYR A 1 286 ? -10.097 3.735 -13.974 1.00 35.46 266 TYR A CA 1
ATOM 1444 C C . TYR A 1 286 ? -10.083 4.681 -12.796 1.00 36.67 266 TYR A C 1
ATOM 1445 O O . TYR A 1 286 ? -10.238 5.984 -12.908 1.00 33.81 266 TYR A O 1
ATOM 1454 N N . GLU A 1 287 ? -9.850 4.066 -11.655 1.00 38.65 267 GLU A N 1
ATOM 1455 C CA . GLU A 1 287 ? -9.816 4.796 -10.438 1.00 41.66 267 GLU A CA 1
ATOM 1456 C C . GLU A 1 287 ? -8.394 4.951 -9.941 1.00 46.55 267 GLU A C 1
ATOM 1457 O O . GLU A 1 287 ? -7.682 3.974 -9.705 1.00 47.31 267 GLU A O 1
ATOM 1463 N N . GLU A 1 288 ? -7.987 6.214 -9.807 1.00 51.47 268 GLU A N 1
ATOM 1464 C CA . GLU A 1 288 ? -6.684 6.587 -9.284 1.00 59.05 268 GLU A CA 1
ATOM 1465 C C . GLU A 1 288 ? -6.473 5.827 -7.990 1.00 62.32 268 GLU A C 1
ATOM 1466 O O . GLU A 1 288 ? -7.194 6.059 -7.024 1.00 63.49 268 GLU A O 1
ATOM 1472 N N . GLU A 1 289 ? -5.526 4.900 -7.965 1.00 69.63 269 GLU A N 1
ATOM 1473 C CA . GLU A 1 289 ? -5.603 3.894 -6.893 1.00 90.31 269 GLU A CA 1
ATOM 1474 C C . GLU A 1 289 ? -5.362 4.490 -5.517 1.00 100.54 269 GLU A C 1
ATOM 1475 O O . GLU A 1 289 ? -6.315 4.602 -4.738 1.00 105.94 269 GLU A O 1
ATOM 1481 N N . ASP A 1 290 ? -4.116 4.911 -5.255 1.00 108.14 270 ASP A N 1
ATOM 1482 C CA . ASP A 1 290 ? -3.760 5.714 -4.077 1.00 109.19 270 ASP A CA 1
ATOM 1483 C C . ASP A 1 290 ? -3.383 7.148 -4.472 1.00 110.00 270 ASP A C 1
ATOM 1484 O O . ASP A 1 290 ? -4.244 8.022 -4.606 1.00 110.34 270 ASP A O 1
#

CATH classification: 2.40.50.140

InterPro domains:
  IPR004659 Ribonuclease E/G [PTHR30001] (3-552)
  IPR004659 Ribonuclease E/G [TIGR00757] (14-480)
  IPR012340 Nucleic acid-binding, OB-fold [G3DSA:2.40.50.140] (36-176)
  IPR012340 Nucleic acid-binding, OB-fold [SSF50249] (40-182)
  IPR019307 RNA-binding protein AU-1/Ribonuclease E/G [PF10150] (178-448)
  IPR028878 Ribonuclease E [MF_00970] (2-898)
  IPR048583 RNase E/G, thioredoxin-like domain [PF20833] (460-543)

Sequence (200 aa):
KQLRGNIYLAKVTRVEPSLQAAFIEYGGNRHGFLAFNEIHPDYYQIPVADREALMRDDDVEEELARRKRRLMRKYKIQEVIRRRQIMLVQVVKEERGNKGAVLTTYLSLAGRYGVLMPNTARGGGISRKITAVTDRKRLKSVVQSLDVPQGMGLIVRTAGAKRTKAEIKRDYEYLLRLWENIRENTLHSIAPALIYEEED

Radius of gyration: 17.7 Å; Cα contacts (8 Å, |Δi|>4): 372; chains: 1; bounding box: 48×36×42 Å

Organism: Caulobacter vibrioides (strain ATCC 19089 / CIP 103742 / CB 15) (NCBI:txid190650)

Nearest PDB structures (foldseek):
  4oxp-assembly1_A  TM=1.005E+00  e=5.157E-47  Caulobacter vibrioides CB15
  2bx2-assembly1_L  TM=9.602E-01  e=1.578E-20  Escherichia coli
  2vmk-assembly1_B  TM=9.515E-01  e=7.826E-20  Escherichia coli
  2vrt-assembly1_A  TM=9.532E-01  e=1.525E-19  Escherichia coli
  2vmk-assembly1_A  TM=9.545E-01  e=7.565E-19  Escherichia coli

Foldseek 3Di:
DFQAQFKKWWFFAFQDQVQLWTWIGQPDPGTEIEHVLLEFLVQFQDDPVVSVCLLPQCVVVVSVVVSSVVVVVVDRSPNTHGGGRIAMWGFHAPQDPPRHTYIGRQHWDAFQFKIKRLRAQPQEAEDPVCPDPVLRVVVVVLSVVLCNDRGMYMYTYPSPSPHDSCVVVVRVVVVVVVVVQLVVQVVVDDHRGGRDGNDD